Protein AF-A0AAU6AF26-F1 (afdb_monomer_lite)

Foldseek 3Di:
DDWDKDKDWFWWAFLVRDIDIWIKIKTAAPDDDPDPDFAEEEEEQEAAWFFALCSQQSNCVVVVNRPPVVVCVVCVVNVHIYMYTSFPQHPPVGTHLQLLQSRLLRRSLRRLCVCCVDPPRPDHQAHEYEYEYEHSSLSSQLSNVVCCVPNPVSHRHDYYHHYNHPQQVLVLLLVLFQAFFRPLVNLSNLLSLCSRDPPLRPVVQFFDPQLVVVNVVRNNDTSVVRRRPAGRHGPCVGTPRDGSVRSCPDPSNVVSSVSSRNPD

Radius of gyration: 18.34 Å; chains: 1; bounding box: 44×35×49 Å

pLDDT: mean 94.55, std 5.57, range [47.91, 98.81]

Sequence (264 aa):
MTATATTAMYHSRNAQNADIPVTGTVFTPTLPWLGAGSRPWVDLAVGTQGLGQQCAPSKQFVASTEQELEPVVALLAKGWGVVVSDYEGYTTGSTPTYVAGVSEAHTVLDMARAAASIPGTGVSTATPWATMGYSQGGGASGWAASLAPSYAADLKLITDVSGGVPADVRNVAESLDGSVTGESLQLYALIGLQQAYPGQFPLDDSLSAAGKATEASLKTQCVVQTLTGYPLKKFSDYSTGATIQQFDAQPGVASVYAQDNLTG

Structure (mmCIF, N/CA/C/O backbone):
data_AF-A0AAU6AF26-F1
#
_entry.id   AF-A0AAU6AF26-F1
#
loop_
_atom_site.group_PDB
_atom_site.id
_atom_site.type_symbol
_atom_site.label_atom_id
_atom_site.label_alt_id
_atom_site.label_comp_id
_atom_site.label_asym_id
_atom_site.label_entity_id
_atom_site.label_seq_id
_atom_site.pdbx_PDB_ins_code
_atom_site.Cartn_x
_atom_site.Cartn_y
_atom_site.Cartn_z
_atom_site.occupancy
_atom_site.B_iso_or_equiv
_atom_site.auth_seq_id
_atom_site.auth_comp_id
_atom_site.auth_asym_id
_atom_site.auth_atom_id
_atom_site.pdbx_PDB_model_num
ATOM 1 N N . MET A 1 1 ? 25.285 7.590 -11.059 1.00 64.38 1 MET A N 1
ATOM 2 C CA . MET A 1 1 ? 24.289 6.779 -11.781 1.00 64.38 1 MET A CA 1
ATOM 3 C C . MET A 1 1 ? 23.081 7.673 -12.036 1.00 64.38 1 MET A C 1
ATOM 5 O O . MET A 1 1 ? 22.745 8.429 -11.137 1.00 64.38 1 MET A O 1
ATOM 9 N N . THR A 1 2 ? 22.529 7.706 -13.250 1.00 84.94 2 THR A N 1
ATOM 10 C CA . THR A 1 2 ? 21.503 8.691 -13.646 1.00 84.94 2 THR A CA 1
ATOM 11 C C . THR A 1 2 ? 20.229 7.981 -14.103 1.00 84.94 2 THR A C 1
ATOM 13 O O . THR A 1 2 ? 20.277 7.082 -14.948 1.00 84.94 2 THR A O 1
ATOM 16 N N . ALA A 1 3 ? 19.088 8.383 -13.555 1.00 93.06 3 ALA A N 1
ATOM 17 C CA . ALA A 1 3 ? 17.762 7.898 -13.921 1.00 93.06 3 ALA A CA 1
ATOM 18 C C . ALA A 1 3 ? 16.814 9.091 -14.074 1.00 93.06 3 ALA A C 1
ATOM 20 O O . ALA A 1 3 ? 16.984 10.104 -13.396 1.00 93.06 3 ALA A O 1
ATOM 21 N N . THR A 1 4 ? 15.826 8.962 -14.952 1.00 94.88 4 THR A N 1
ATOM 22 C CA . THR A 1 4 ? 14.682 9.875 -15.000 1.00 94.88 4 THR A CA 1
ATOM 23 C C . THR A 1 4 ? 13.619 9.330 -14.056 1.00 94.88 4 THR A C 1
ATOM 25 O O . THR A 1 4 ? 13.241 8.168 -14.186 1.00 94.88 4 THR A O 1
ATOM 28 N N . ALA A 1 5 ? 13.141 10.152 -13.124 1.00 95.81 5 ALA A N 1
ATOM 29 C CA . ALA A 1 5 ? 11.984 9.845 -12.289 1.00 95.81 5 ALA A CA 1
ATOM 30 C C . ALA A 1 5 ? 10.747 10.546 -12.867 1.00 95.81 5 ALA A C 1
ATOM 32 O O . ALA A 1 5 ? 10.771 11.751 -13.120 1.00 95.81 5 ALA A O 1
ATOM 33 N N . THR A 1 6 ? 9.676 9.797 -13.099 1.00 97.19 6 THR A N 1
ATOM 34 C CA . THR A 1 6 ? 8.408 10.313 -13.623 1.00 97.19 6 THR A CA 1
ATOM 35 C C . THR A 1 6 ? 7.286 9.924 -12.680 1.00 97.19 6 THR A C 1
ATOM 37 O O . THR A 1 6 ? 7.002 8.742 -12.520 1.00 97.19 6 THR A O 1
ATOM 40 N N . THR A 1 7 ? 6.637 10.914 -12.073 1.00 97.25 7 THR A N 1
ATOM 41 C CA . THR A 1 7 ? 5.374 10.698 -11.367 1.00 97.25 7 THR A CA 1
ATOM 42 C C . THR A 1 7 ? 4.243 10.625 -12.383 1.00 97.25 7 THR A C 1
ATOM 44 O O . THR A 1 7 ? 4.098 11.522 -13.215 1.00 97.25 7 THR A O 1
ATOM 47 N N . ALA A 1 8 ? 3.448 9.564 -12.319 1.00 96.25 8 ALA A N 1
ATOM 48 C CA . ALA A 1 8 ? 2.306 9.349 -13.193 1.00 96.25 8 ALA A CA 1
ATOM 49 C C . ALA A 1 8 ? 1.060 9.050 -12.362 1.00 96.25 8 ALA A C 1
ATOM 51 O O . ALA A 1 8 ? 1.144 8.415 -11.314 1.00 96.25 8 ALA A O 1
ATOM 52 N N . MET A 1 9 ? -0.090 9.505 -12.853 1.00 97.94 9 MET A N 1
ATOM 53 C CA . MET A 1 9 ? -1.390 9.001 -12.424 1.00 97.94 9 MET A CA 1
ATOM 54 C C . MET A 1 9 ? -1.814 7.905 -13.398 1.00 97.94 9 MET A C 1
ATOM 56 O O . MET A 1 9 ? -1.674 8.073 -14.611 1.00 97.94 9 MET A O 1
ATOM 60 N N . TYR A 1 10 ? -2.322 6.801 -12.873 1.00 98.19 10 TYR A N 1
ATOM 61 C CA . TYR A 1 10 ? -2.762 5.647 -13.636 1.00 98.19 10 TYR A CA 1
ATOM 62 C C . TYR A 1 10 ? -4.092 5.115 -13.091 1.00 98.19 10 TYR A C 1
ATOM 64 O O . TYR A 1 10 ? -4.535 5.470 -11.997 1.00 98.19 10 TYR A O 1
ATOM 72 N N . HIS A 1 11 ? -4.772 4.324 -13.914 1.00 98.25 11 HIS A N 1
ATOM 73 C CA . HIS A 1 11 ? -6.029 3.672 -13.558 1.00 98.25 11 HIS A CA 1
ATOM 74 C C . HIS A 1 11 ? -5.739 2.332 -12.881 1.00 98.25 11 HIS A C 1
ATOM 76 O O . HIS A 1 11 ? -4.884 1.585 -13.351 1.00 98.25 11 HIS A O 1
ATOM 82 N N . SER A 1 12 ? -6.451 2.046 -11.794 1.00 98.62 12 SER A N 1
ATOM 83 C CA . SER A 1 12 ? -6.431 0.754 -11.111 1.00 98.62 12 SER A CA 1
ATOM 84 C C . SER A 1 12 ? -7.820 0.420 -10.563 1.00 98.62 12 SER A C 1
ATOM 86 O O . SER A 1 12 ? -8.808 1.085 -10.895 1.00 98.62 12 SER A O 1
ATOM 88 N N . ARG A 1 13 ? -7.917 -0.616 -9.728 1.00 98.56 13 ARG A N 1
ATOM 89 C CA . ARG A 1 13 ? -9.154 -1.048 -9.080 1.00 98.56 13 ARG A CA 1
ATOM 90 C C . ARG A 1 13 ? -8.963 -1.243 -7.586 1.00 98.56 13 ARG A C 1
ATOM 92 O O . ARG A 1 13 ? -7.989 -1.853 -7.165 1.00 98.56 13 ARG A O 1
ATOM 99 N N . ASN A 1 14 ? -9.933 -0.795 -6.798 1.00 97.81 14 ASN A N 1
ATOM 100 C CA . ASN A 1 14 ? -9.926 -1.014 -5.354 1.00 97.81 14 ASN A CA 1
ATOM 101 C C . ASN A 1 14 ? -10.238 -2.479 -4.987 1.00 97.81 14 ASN A C 1
ATOM 103 O O . ASN A 1 14 ? -10.486 -3.327 -5.853 1.00 97.81 14 ASN A O 1
ATOM 107 N N . ALA A 1 15 ? -10.287 -2.768 -3.686 1.00 96.94 15 ALA A N 1
ATOM 108 C CA . ALA A 1 15 ? -10.580 -4.102 -3.159 1.00 96.94 15 ALA A CA 1
ATOM 109 C C . ALA A 1 15 ? -11.975 -4.655 -3.548 1.00 96.94 15 ALA A C 1
ATOM 111 O O . ALA A 1 15 ? -12.194 -5.863 -3.507 1.00 96.94 15 ALA A O 1
ATOM 112 N N . GLN A 1 16 ? -12.916 -3.808 -3.988 1.00 95.88 16 GLN A N 1
ATOM 113 C CA . GLN A 1 16 ? -14.245 -4.208 -4.483 1.00 95.88 16 GLN A CA 1
ATOM 114 C C . GLN A 1 16 ? -14.351 -4.158 -6.013 1.00 95.88 16 GLN A C 1
ATOM 116 O O . GLN A 1 16 ? -15.458 -4.190 -6.553 1.00 95.88 16 GLN A O 1
ATOM 121 N N . ASN A 1 17 ? -13.220 -4.100 -6.722 1.00 96.69 17 ASN A N 1
ATOM 122 C CA . ASN A 1 17 ? -13.141 -3.995 -8.181 1.00 96.69 17 ASN A CA 1
ATOM 123 C C . ASN A 1 17 ? -13.746 -2.711 -8.784 1.00 96.69 17 ASN A C 1
ATOM 125 O O . ASN A 1 17 ? -14.018 -2.676 -9.986 1.00 96.69 17 ASN A O 1
ATOM 129 N N . ALA A 1 18 ? -13.944 -1.655 -7.993 1.00 98.00 18 ALA A N 1
ATOM 130 C CA . ALA A 1 18 ? -14.331 -0.351 -8.519 1.00 98.00 18 ALA A CA 1
ATOM 131 C C . ALA A 1 18 ? -13.106 0.390 -9.073 1.00 98.00 18 ALA A C 1
ATOM 133 O O . ALA A 1 18 ? -12.028 0.340 -8.483 1.00 98.00 18 ALA A O 1
ATOM 134 N N . ASP A 1 19 ? -13.278 1.085 -10.198 1.00 98.50 19 ASP A N 1
ATOM 135 C CA . ASP A 1 19 ? -12.207 1.846 -10.844 1.00 98.50 19 ASP A CA 1
ATOM 136 C C . ASP A 1 19 ? -11.758 3.034 -9.976 1.00 98.50 19 ASP A C 1
ATOM 138 O O . ASP A 1 19 ? -12.584 3.830 -9.522 1.00 98.50 19 ASP A O 1
ATOM 142 N N . ILE A 1 20 ? -10.443 3.181 -9.791 1.00 98.44 20 ILE A N 1
ATOM 143 C CA . ILE A 1 20 ? -9.826 4.243 -8.985 1.00 98.44 20 ILE A CA 1
ATOM 144 C C . ILE A 1 20 ? -8.623 4.878 -9.705 1.00 98.44 20 ILE A C 1
ATOM 146 O O . ILE A 1 20 ? -7.890 4.187 -10.419 1.00 98.44 20 ILE A O 1
ATOM 150 N N . PRO A 1 21 ? -8.384 6.192 -9.534 1.00 98.38 21 PRO A N 1
ATOM 151 C CA . PRO A 1 21 ? -7.120 6.811 -9.906 1.00 98.38 21 PRO A CA 1
ATOM 152 C C . PRO A 1 21 ? -6.077 6.594 -8.805 1.00 98.38 21 PRO A C 1
ATOM 154 O O . PRO A 1 21 ? -6.351 6.819 -7.626 1.00 98.38 21 PRO A O 1
ATOM 157 N N . VAL A 1 22 ? -4.864 6.218 -9.196 1.00 98.69 22 VAL A N 1
ATOM 158 C CA . VAL A 1 22 ? -3.721 6.038 -8.291 1.00 98.69 22 VAL A CA 1
ATOM 159 C C . VAL A 1 22 ? -2.507 6.741 -8.881 1.00 98.69 22 VAL A C 1
ATOM 161 O O . VAL A 1 22 ? -2.411 6.920 -10.094 1.00 98.69 22 VAL A O 1
ATOM 164 N N . THR A 1 23 ? -1.587 7.196 -8.040 1.00 98.56 23 THR A N 1
ATOM 165 C CA . THR A 1 23 ? -0.314 7.772 -8.482 1.00 98.56 23 THR A CA 1
ATOM 166 C C . THR A 1 23 ? 0.850 6.847 -8.173 1.00 98.56 23 THR A C 1
ATOM 168 O O . THR A 1 23 ? 0.760 5.947 -7.343 1.00 98.56 23 THR A O 1
ATOM 171 N N . GLY A 1 24 ? 1.960 7.043 -8.867 1.00 98.38 24 GLY A N 1
ATOM 172 C CA . GLY A 1 24 ? 3.188 6.308 -8.608 1.00 98.38 24 GLY A CA 1
ATOM 173 C C . GLY A 1 24 ? 4.377 6.941 -9.308 1.00 98.38 24 GLY A C 1
ATOM 174 O O . GLY A 1 24 ? 4.238 7.917 -10.051 1.00 98.38 24 GLY A O 1
ATOM 175 N N . THR A 1 25 ? 5.558 6.386 -9.064 1.00 98.56 25 THR A N 1
ATOM 176 C CA . THR A 1 25 ? 6.827 6.879 -9.603 1.00 98.56 25 THR A CA 1
ATOM 177 C C . THR A 1 25 ? 7.492 5.818 -10.467 1.00 98.56 25 THR A C 1
ATOM 179 O O . THR A 1 25 ? 7.651 4.674 -10.054 1.00 98.56 25 THR A O 1
ATOM 182 N N . VAL A 1 26 ? 7.921 6.211 -11.665 1.00 98.12 26 VAL A N 1
ATOM 183 C CA . VAL A 1 26 ? 8.697 5.380 -12.591 1.00 98.12 26 VAL A CA 1
ATOM 184 C C . VAL A 1 26 ? 10.117 5.909 -12.679 1.00 98.12 26 VAL A C 1
ATOM 186 O O . VAL A 1 26 ? 10.349 7.018 -13.159 1.00 98.12 26 VAL A O 1
ATOM 189 N N . PHE A 1 27 ? 11.075 5.096 -12.250 1.00 97.31 27 PHE A N 1
ATOM 190 C CA . PHE A 1 27 ? 12.501 5.363 -12.344 1.00 97.31 27 PHE A CA 1
ATOM 191 C C . PHE A 1 27 ? 13.090 4.630 -13.550 1.00 97.31 27 PHE A C 1
ATOM 193 O O . PHE A 1 27 ? 13.335 3.422 -13.529 1.00 97.31 27 PHE A O 1
ATOM 200 N N . THR A 1 28 ? 13.345 5.387 -14.614 1.00 96.00 28 THR A N 1
ATOM 201 C CA . THR A 1 28 ? 13.907 4.881 -15.869 1.00 96.00 28 THR A CA 1
ATOM 202 C C . THR A 1 28 ? 15.415 5.124 -15.913 1.00 96.00 28 THR A C 1
ATOM 204 O O . THR A 1 28 ? 15.841 6.284 -15.940 1.00 96.00 28 THR A O 1
ATOM 207 N N . PRO A 1 29 ? 16.263 4.081 -15.965 1.00 94.50 29 PRO A N 1
ATOM 208 C CA . PRO A 1 29 ? 17.703 4.263 -16.098 1.00 94.50 29 PRO A CA 1
ATOM 209 C C . PRO A 1 29 ? 18.053 4.955 -17.418 1.00 94.50 29 PRO A C 1
ATOM 211 O O . PRO A 1 29 ? 17.630 4.520 -18.487 1.00 94.50 29 PRO A O 1
ATOM 214 N N . THR A 1 30 ? 18.883 5.996 -17.358 1.00 90.88 30 THR A N 1
ATOM 215 C CA . THR A 1 30 ? 19.315 6.735 -18.565 1.00 90.88 30 THR A CA 1
ATOM 216 C C . THR A 1 30 ? 20.440 6.036 -19.329 1.00 90.88 30 THR A C 1
ATOM 218 O O . THR A 1 30 ? 20.660 6.313 -20.505 1.00 90.88 30 THR A O 1
ATOM 221 N N . LEU A 1 31 ? 21.161 5.117 -18.677 1.00 87.62 31 LEU A N 1
ATOM 222 C CA . LEU A 1 31 ? 22.227 4.347 -19.313 1.00 87.62 31 LEU A CA 1
ATOM 223 C C . LEU A 1 31 ? 21.650 3.158 -20.096 1.00 87.62 31 LEU A C 1
ATOM 225 O O . LEU A 1 31 ? 20.745 2.492 -19.579 1.00 87.62 31 LEU A O 1
ATOM 229 N N . PRO A 1 32 ? 22.183 2.832 -21.291 1.00 87.50 32 PRO A N 1
ATOM 230 C CA . PRO A 1 32 ? 21.781 1.649 -22.050 1.00 87.50 32 PRO A CA 1
ATOM 231 C C . PRO A 1 32 ? 21.887 0.356 -21.234 1.00 87.50 32 PRO A C 1
ATOM 233 O O . PRO A 1 32 ? 22.776 0.201 -20.397 1.00 87.50 32 PRO A O 1
ATOM 236 N N . TRP A 1 33 ? 20.983 -0.589 -21.491 1.00 91.81 33 TRP A N 1
ATOM 237 C CA . TRP A 1 33 ? 21.080 -1.935 -20.933 1.00 91.81 33 TRP A CA 1
ATOM 238 C C . TRP A 1 33 ? 22.113 -2.742 -21.725 1.00 91.81 33 TRP A C 1
ATOM 240 O O . TRP A 1 33 ? 21.964 -2.908 -22.933 1.00 91.81 33 TRP A O 1
ATOM 250 N N . LEU A 1 34 ? 23.162 -3.215 -21.047 1.00 90.44 34 LEU A N 1
ATOM 251 C CA . LEU A 1 34 ? 24.250 -4.000 -21.651 1.00 90.44 34 LEU A CA 1
ATOM 252 C C . LEU A 1 34 ? 24.168 -5.500 -21.326 1.00 90.44 34 LEU A C 1
ATOM 254 O O . LEU A 1 34 ? 25.016 -6.270 -21.770 1.00 90.44 34 LEU A O 1
ATOM 258 N N . GLY A 1 35 ? 23.191 -5.916 -20.516 1.00 87.88 35 GLY A N 1
ATOM 259 C CA . GLY A 1 35 ? 22.978 -7.323 -20.195 1.00 87.88 35 GLY A CA 1
ATOM 260 C C . GLY A 1 35 ? 22.245 -8.076 -21.306 1.00 87.88 35 GLY A C 1
ATOM 261 O O . GLY A 1 35 ? 21.797 -7.499 -22.296 1.00 87.88 35 GLY A O 1
ATOM 262 N N . ALA A 1 36 ? 22.111 -9.390 -21.137 1.00 87.81 36 ALA A N 1
ATOM 263 C CA . ALA A 1 36 ? 21.367 -10.221 -22.077 1.00 87.81 36 ALA A CA 1
ATOM 264 C C . ALA A 1 36 ? 19.852 -9.952 -21.991 1.00 87.81 36 ALA A C 1
ATOM 266 O O . ALA A 1 36 ? 19.313 -9.736 -20.906 1.00 87.81 36 ALA A O 1
ATOM 267 N N . GLY A 1 37 ? 19.165 -10.023 -23.134 1.00 88.69 37 GLY A N 1
ATOM 268 C CA . GLY A 1 37 ? 17.709 -9.887 -23.217 1.00 88.69 37 GLY A CA 1
ATOM 269 C C . GLY A 1 37 ? 17.187 -8.489 -22.869 1.00 88.69 37 GLY A C 1
ATOM 270 O O . GLY A 1 37 ? 17.903 -7.493 -22.963 1.00 88.69 37 GLY A O 1
ATOM 271 N N . SER A 1 38 ? 15.911 -8.418 -22.488 1.00 90.75 38 SER A N 1
ATOM 272 C CA . SER A 1 38 ? 15.269 -7.173 -22.055 1.00 90.75 38 SER A CA 1
ATOM 273 C C . SER A 1 38 ? 15.836 -6.688 -20.721 1.00 90.75 38 SER A C 1
ATOM 275 O O . SER A 1 38 ? 16.160 -7.497 -19.850 1.00 90.75 38 SER A O 1
ATOM 277 N N . ARG A 1 39 ? 15.906 -5.363 -20.536 1.00 92.81 39 ARG A N 1
ATOM 278 C CA . ARG A 1 39 ? 16.254 -4.759 -19.243 1.00 92.81 39 ARG A CA 1
ATOM 279 C C . ARG A 1 39 ? 15.287 -5.275 -18.163 1.00 92.81 39 ARG A C 1
ATOM 281 O O . ARG A 1 39 ? 14.083 -5.198 -18.403 1.00 92.81 39 ARG A O 1
ATOM 288 N N . PRO A 1 40 ? 15.769 -5.745 -17.000 1.00 93.38 40 PRO A N 1
ATOM 289 C CA . PRO A 1 40 ? 14.903 -6.096 -15.880 1.00 93.38 40 PRO A CA 1
ATOM 290 C C . PRO A 1 40 ? 14.194 -4.873 -15.297 1.00 93.38 40 PRO A C 1
ATOM 292 O O . PRO A 1 40 ? 14.774 -3.782 -15.237 1.00 93.38 40 PRO A O 1
ATOM 295 N N . TRP A 1 41 ? 12.963 -5.083 -14.843 1.00 96.62 41 TRP A N 1
ATOM 296 C CA . TRP A 1 41 ? 12.164 -4.098 -14.121 1.00 96.62 41 TRP A CA 1
ATOM 297 C C . TRP A 1 41 ? 11.687 -4.674 -12.795 1.00 96.62 41 TRP A C 1
ATOM 299 O O . TRP A 1 41 ? 11.374 -5.861 -12.713 1.00 96.62 41 TRP A O 1
ATOM 309 N N . VAL A 1 42 ? 11.666 -3.840 -11.762 1.00 97.75 42 VAL A N 1
ATOM 310 C CA . VAL A 1 42 ? 11.186 -4.214 -10.433 1.00 97.75 42 VAL A CA 1
ATOM 311 C C . VAL A 1 42 ? 10.060 -3.282 -10.034 1.00 97.75 42 VAL A C 1
ATOM 313 O O . VAL A 1 42 ? 10.218 -2.065 -10.093 1.00 97.75 42 VAL A O 1
ATOM 316 N N . ASP A 1 43 ? 8.942 -3.865 -9.635 1.00 98.00 43 ASP A N 1
ATOM 317 C CA . ASP A 1 43 ? 7.914 -3.168 -8.884 1.00 98.00 43 ASP A CA 1
ATOM 318 C C . ASP A 1 43 ? 8.266 -3.255 -7.405 1.00 98.00 43 ASP A C 1
ATOM 320 O O . ASP A 1 43 ? 8.238 -4.334 -6.805 1.00 98.00 43 ASP A O 1
ATOM 324 N N . LEU A 1 44 ? 8.723 -2.133 -6.859 1.00 98.69 44 LEU A N 1
ATOM 325 C CA . LEU A 1 44 ? 9.055 -2.024 -5.451 1.00 98.69 44 LEU A CA 1
ATOM 326 C C . LEU A 1 44 ? 7.789 -1.594 -4.708 1.00 98.69 44 LEU A C 1
ATOM 328 O O . LEU A 1 44 ? 7.437 -0.414 -4.675 1.00 98.69 44 LEU A O 1
ATOM 332 N N . ALA A 1 45 ? 7.134 -2.577 -4.102 1.00 98.62 45 ALA A N 1
ATOM 333 C CA . ALA A 1 45 ? 6.025 -2.383 -3.192 1.00 98.62 45 ALA A CA 1
ATOM 334 C C . ALA A 1 45 ? 6.572 -1.857 -1.859 1.00 98.62 45 ALA A C 1
ATOM 336 O O . ALA A 1 45 ? 7.292 -2.556 -1.140 1.00 98.62 45 ALA A O 1
ATOM 337 N N . VAL A 1 46 ? 6.255 -0.602 -1.550 1.00 98.44 46 VAL A N 1
ATOM 338 C CA . VAL A 1 46 ? 6.772 0.082 -0.364 1.00 98.44 46 VAL A CA 1
ATOM 339 C C . VAL A 1 46 ? 6.123 -0.405 0.930 1.00 98.44 46 VAL A C 1
ATOM 341 O O . VAL A 1 46 ? 4.956 -0.807 0.956 1.00 98.44 46 VAL A O 1
ATOM 344 N N . GLY A 1 47 ? 6.891 -0.340 2.014 1.00 97.88 47 GLY A N 1
ATOM 345 C CA . GLY A 1 47 ? 6.448 -0.519 3.389 1.00 97.88 47 GLY A CA 1
ATOM 346 C C . GLY A 1 47 ? 5.552 0.616 3.889 1.00 97.88 47 GLY A C 1
ATOM 347 O O . GLY A 1 47 ? 5.178 1.526 3.152 1.00 97.88 47 GLY A O 1
ATOM 348 N N . THR A 1 48 ? 5.226 0.566 5.183 1.00 97.38 48 THR A N 1
ATOM 349 C CA . THR A 1 48 ? 4.298 1.496 5.833 1.00 97.38 48 THR A CA 1
ATOM 350 C C . THR A 1 48 ? 4.706 2.949 5.665 1.00 97.38 48 THR A C 1
ATOM 352 O O . THR A 1 48 ? 5.746 3.360 6.163 1.00 97.38 48 THR A O 1
ATOM 355 N N . GLN A 1 49 ? 3.826 3.750 5.066 1.00 97.12 49 GLN A N 1
ATOM 356 C CA . GLN A 1 49 ? 4.050 5.187 4.884 1.00 97.12 49 GLN A CA 1
ATOM 357 C C . GLN A 1 49 ? 3.279 6.057 5.890 1.00 97.12 49 GLN A C 1
ATOM 359 O O . GLN A 1 49 ? 3.716 7.152 6.246 1.00 97.12 49 GLN A O 1
ATOM 364 N N . GLY A 1 50 ? 2.167 5.548 6.428 1.00 96.88 50 GLY A N 1
ATOM 365 C CA . GLY A 1 50 ? 1.201 6.287 7.253 1.00 96.88 50 GLY A CA 1
ATOM 366 C C . GLY A 1 50 ? 0.045 6.849 6.426 1.00 96.88 50 GLY A C 1
ATOM 367 O O . GLY A 1 50 ? 0.071 6.784 5.204 1.00 96.88 50 GLY A O 1
ATOM 368 N N . LEU A 1 51 ? -1.000 7.368 7.065 1.00 97.81 51 LEU A N 1
ATOM 369 C CA . LEU A 1 51 ? -2.279 7.639 6.389 1.00 97.81 51 LEU A CA 1
ATOM 370 C C . LEU A 1 51 ? -2.422 9.070 5.845 1.00 97.81 51 LEU A C 1
ATOM 372 O O . LEU A 1 51 ? -3.393 9.379 5.156 1.00 97.81 51 LEU A O 1
ATOM 376 N N . GLY A 1 52 ? -1.462 9.949 6.140 1.00 97.50 52 GLY A N 1
ATOM 377 C CA . GLY A 1 52 ? -1.456 11.315 5.626 1.00 97.50 52 GLY A CA 1
ATOM 378 C C . GLY A 1 52 ? -1.236 11.391 4.111 1.00 97.50 52 GLY A C 1
ATOM 379 O O . GLY A 1 52 ? -0.416 10.684 3.530 1.00 97.50 52 GLY A O 1
ATOM 380 N N . GLN A 1 53 ? -1.899 12.344 3.455 1.00 97.56 53 GLN A N 1
ATOM 381 C CA . GLN A 1 53 ? -1.753 12.581 2.011 1.00 97.56 53 GLN A CA 1
ATOM 382 C C . GLN A 1 53 ? -0.347 13.034 1.590 1.00 97.56 53 GLN A C 1
ATOM 384 O O . GLN A 1 53 ? 0.015 12.949 0.413 1.00 97.56 53 GLN A O 1
ATOM 389 N N . GLN A 1 54 ? 0.430 13.586 2.519 1.00 96.69 54 GLN A N 1
ATOM 390 C CA . GLN A 1 54 ? 1.834 13.947 2.331 1.00 96.69 54 GLN A CA 1
ATOM 391 C C . GLN A 1 54 ? 2.779 12.743 2.426 1.00 96.69 54 GLN A C 1
ATOM 393 O O . GLN A 1 54 ? 3.927 12.859 2.016 1.00 96.69 54 GLN A O 1
ATOM 398 N N . CYS A 1 55 ? 2.291 11.608 2.928 1.00 97.69 55 CYS A N 1
ATOM 399 C CA . CYS A 1 55 ? 3.052 10.372 3.076 1.00 97.69 55 CYS A CA 1
ATOM 400 C C . CYS A 1 55 ? 3.048 9.531 1.791 1.00 97.69 55 CYS A C 1
ATOM 402 O O . CYS A 1 55 ? 3.639 8.464 1.753 1.00 97.69 55 CYS A O 1
ATOM 404 N N . ALA A 1 56 ? 2.403 10.000 0.719 1.00 98.25 56 ALA A N 1
ATOM 405 C CA . ALA A 1 56 ? 2.452 9.327 -0.574 1.00 98.25 56 ALA A CA 1
ATOM 406 C C . ALA A 1 56 ? 3.920 9.125 -1.020 1.00 98.25 56 ALA A C 1
ATOM 408 O O . ALA A 1 56 ? 4.649 10.125 -1.080 1.00 98.25 56 ALA A O 1
ATOM 409 N N . PRO A 1 57 ? 4.353 7.897 -1.366 1.00 98.19 57 PRO A N 1
ATOM 410 C CA . PRO A 1 57 ? 5.720 7.611 -1.812 1.00 98.19 57 PRO A CA 1
ATOM 411 C C . PRO A 1 57 ? 6.222 8.572 -2.890 1.00 98.19 57 PRO A C 1
ATOM 413 O O . PRO A 1 57 ? 7.306 9.136 -2.770 1.00 98.19 57 PRO A O 1
ATOM 416 N N . SER A 1 58 ? 5.413 8.860 -3.912 1.00 98.12 58 SER A N 1
ATOM 417 C CA . SER A 1 58 ? 5.758 9.788 -4.994 1.00 98.12 58 SER A CA 1
ATOM 418 C C . SER A 1 58 ? 6.089 11.196 -4.500 1.00 98.12 58 SER A C 1
ATOM 420 O O . SER A 1 58 ? 7.052 11.808 -4.971 1.00 98.12 58 SER A O 1
ATOM 422 N N . LYS A 1 59 ? 5.353 11.709 -3.508 1.00 97.94 59 LYS A N 1
ATOM 423 C CA . LYS A 1 59 ? 5.648 13.007 -2.884 1.00 97.94 59 LYS A CA 1
ATOM 424 C C . LYS A 1 59 ? 6.933 12.949 -2.070 1.00 97.94 59 LYS A C 1
ATOM 426 O O . LYS A 1 59 ? 7.731 13.884 -2.137 1.00 97.94 59 LYS A O 1
ATOM 431 N N . GLN A 1 60 ? 7.143 11.862 -1.333 1.00 97.69 60 GLN A N 1
ATOM 432 C CA . GLN A 1 60 ? 8.344 11.670 -0.528 1.00 97.69 60 GLN A CA 1
ATOM 433 C C . GLN A 1 60 ? 9.599 11.507 -1.397 1.00 97.69 60 GLN A C 1
ATOM 435 O O . GLN A 1 60 ? 10.643 12.067 -1.064 1.00 97.69 60 GLN A O 1
ATOM 440 N N . PHE A 1 61 ? 9.509 10.847 -2.557 1.00 97.31 61 PHE A N 1
ATOM 441 C CA . PHE A 1 61 ? 10.606 10.777 -3.525 1.00 97.31 61 PHE A CA 1
ATOM 442 C C . PHE A 1 61 ? 10.968 12.157 -4.078 1.00 97.31 61 PHE A C 1
ATOM 444 O O . PHE A 1 61 ? 12.148 12.505 -4.112 1.00 97.31 61 PHE A O 1
ATOM 451 N N . VAL A 1 62 ? 9.976 12.975 -4.452 1.00 95.56 62 VAL A N 1
ATOM 452 C CA . VAL A 1 62 ? 10.214 14.362 -4.896 1.00 95.56 62 VAL A CA 1
ATOM 453 C C . VAL A 1 62 ? 10.871 15.191 -3.790 1.00 95.56 62 VAL A C 1
ATOM 455 O O . VAL A 1 62 ? 11.789 15.964 -4.061 1.00 95.56 62 VAL A O 1
ATOM 458 N N . ALA A 1 63 ? 10.444 15.007 -2.540 1.00 95.19 63 ALA A N 1
ATOM 459 C CA . ALA A 1 63 ? 11.021 15.676 -1.378 1.00 95.19 63 ALA A CA 1
ATOM 460 C C . ALA A 1 63 ? 12.364 15.078 -0.915 1.00 95.19 63 ALA A C 1
ATOM 462 O O . ALA A 1 63 ? 13.004 15.646 -0.032 1.00 95.19 63 ALA A O 1
ATOM 463 N N . SER A 1 64 ? 12.808 13.958 -1.502 1.00 93.38 64 SER A N 1
ATOM 464 C CA . SER A 1 64 ? 13.973 13.178 -1.053 1.00 93.38 64 SER A CA 1
ATOM 465 C C . SER A 1 64 ? 13.893 12.734 0.416 1.00 93.38 64 SER A C 1
ATOM 467 O O . SER A 1 64 ? 14.914 12.619 1.092 1.00 93.38 64 SER A O 1
ATOM 469 N N . THR A 1 65 ? 12.680 12.495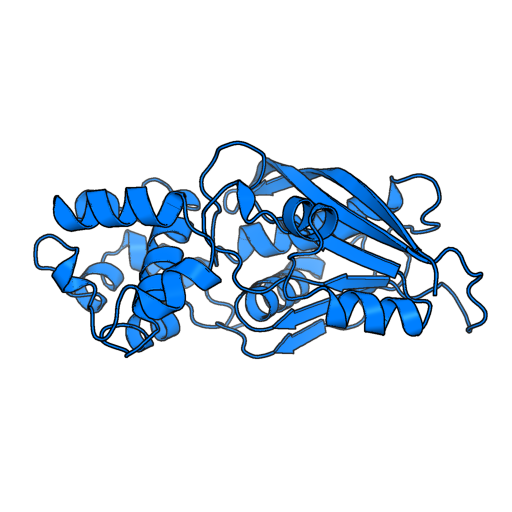 0.916 1.00 94.31 65 THR A N 1
ATOM 470 C CA . THR A 1 65 ? 12.414 12.021 2.283 1.00 94.31 65 THR A CA 1
ATOM 471 C C . THR A 1 65 ? 11.973 10.563 2.333 1.00 94.31 65 THR A C 1
ATOM 473 O O . THR A 1 65 ? 11.747 10.052 3.426 1.00 94.31 65 THR A O 1
ATOM 476 N N . GLU A 1 66 ? 11.831 9.904 1.180 1.00 95.69 66 GLU A N 1
ATOM 477 C CA . GLU A 1 66 ? 11.345 8.528 1.135 1.00 95.69 66 GLU A CA 1
ATOM 478 C C . GLU A 1 66 ? 12.349 7.550 1.752 1.00 95.69 66 GLU A C 1
ATOM 480 O O . GLU A 1 66 ? 13.525 7.525 1.375 1.00 95.69 66 GLU A O 1
ATOM 485 N N . GLN A 1 67 ? 11.872 6.739 2.698 1.00 90.81 67 GLN A N 1
ATOM 486 C CA . GLN A 1 67 ? 12.706 5.820 3.477 1.00 90.81 67 GLN A CA 1
ATOM 487 C C . GLN A 1 67 ? 13.267 4.692 2.614 1.00 90.81 67 GLN A C 1
ATOM 489 O O . GLN A 1 67 ? 14.385 4.234 2.843 1.00 90.81 67 GLN A O 1
ATOM 494 N N . GLU A 1 68 ? 12.531 4.290 1.579 1.00 92.50 68 GLU A N 1
ATOM 495 C CA . GLU A 1 68 ? 12.946 3.236 0.656 1.00 92.50 68 GLU A CA 1
ATOM 496 C C . GLU A 1 68 ? 13.631 3.777 -0.609 1.00 92.50 68 GLU A C 1
ATOM 498 O O . GLU A 1 68 ? 13.673 3.126 -1.653 1.00 92.50 68 GLU A O 1
ATOM 503 N N . LEU A 1 69 ? 14.267 4.951 -0.528 1.00 93.44 69 LEU A N 1
ATOM 504 C CA . LEU A 1 69 ? 15.120 5.441 -1.614 1.00 93.44 69 LEU A CA 1
ATOM 505 C C . LEU A 1 69 ? 16.366 4.559 -1.829 1.00 93.44 69 LEU A C 1
ATOM 507 O O . LEU A 1 69 ? 16.814 4.397 -2.964 1.00 93.44 69 LEU A O 1
ATOM 511 N N . GLU A 1 70 ? 16.925 3.965 -0.770 1.00 93.50 70 GLU A N 1
ATOM 512 C CA . GLU A 1 70 ? 18.100 3.086 -0.872 1.00 93.50 70 GLU A CA 1
ATOM 513 C C . GLU A 1 70 ? 17.873 1.865 -1.789 1.00 93.50 70 GLU A C 1
ATOM 515 O O . GLU A 1 70 ? 18.665 1.693 -2.725 1.00 93.50 70 GLU A O 1
ATOM 520 N N . PRO A 1 71 ? 16.820 1.035 -1.615 1.00 95.12 71 PRO A N 1
ATOM 521 C CA . PRO A 1 71 ? 16.568 -0.084 -2.520 1.00 95.12 71 PRO A CA 1
ATOM 522 C C . PRO A 1 71 ? 16.325 0.373 -3.965 1.00 95.12 71 PRO A C 1
ATOM 524 O O . PRO A 1 71 ? 16.857 -0.255 -4.884 1.00 95.12 71 PRO A O 1
ATOM 527 N N . VAL A 1 72 ? 15.637 1.502 -4.192 1.00 96.75 72 VAL A N 1
ATOM 528 C CA . VAL A 1 72 ? 15.499 2.092 -5.539 1.00 96.75 72 VAL A CA 1
ATOM 529 C C . VAL A 1 72 ? 16.876 2.377 -6.144 1.00 96.75 72 VAL A C 1
ATOM 531 O O . VAL A 1 72 ? 17.173 1.936 -7.256 1.00 96.75 72 VAL A O 1
ATOM 534 N N . VAL A 1 73 ? 17.756 3.062 -5.409 1.00 95.00 73 VAL A N 1
ATOM 535 C CA . VAL A 1 73 ? 19.119 3.382 -5.865 1.00 95.00 73 VAL A CA 1
ATOM 536 C C . VAL A 1 73 ? 19.935 2.114 -6.129 1.00 95.00 73 VAL A C 1
ATOM 538 O O . VAL A 1 73 ? 20.664 2.061 -7.122 1.00 95.00 73 VAL A O 1
ATOM 541 N N . ALA A 1 74 ? 19.805 1.079 -5.299 1.00 95.19 74 ALA A N 1
ATOM 542 C CA . ALA A 1 74 ? 20.519 -0.184 -5.471 1.00 95.19 74 ALA A CA 1
ATOM 543 C C . ALA A 1 74 ? 20.086 -0.942 -6.741 1.00 95.19 74 ALA A C 1
ATOM 545 O O . ALA A 1 74 ? 20.931 -1.463 -7.475 1.00 95.19 74 ALA A O 1
ATOM 546 N N . LEU A 1 75 ? 18.783 -0.981 -7.034 1.00 95.38 75 LEU A N 1
ATOM 547 C CA . LEU A 1 75 ? 18.229 -1.588 -8.250 1.00 95.38 75 LEU A CA 1
ATOM 548 C C . LEU A 1 75 ? 18.648 -0.804 -9.498 1.00 95.38 75 LEU A C 1
ATOM 550 O O . LEU A 1 75 ? 19.146 -1.374 -10.474 1.00 95.38 75 LEU A O 1
ATOM 554 N N . LEU A 1 76 ? 18.542 0.522 -9.425 1.00 95.56 76 LEU A N 1
ATOM 555 C CA . LEU A 1 76 ? 19.007 1.425 -10.464 1.00 95.56 76 LEU A CA 1
ATOM 556 C C . LEU A 1 76 ? 20.513 1.228 -10.718 1.00 95.56 76 LEU A C 1
ATOM 558 O O . LEU A 1 76 ? 20.922 1.121 -11.872 1.00 95.56 76 LEU A O 1
ATOM 562 N N . ALA A 1 77 ? 21.348 1.076 -9.686 1.00 93.69 77 ALA A N 1
ATOM 563 C CA . ALA A 1 77 ? 22.789 0.846 -9.835 1.00 93.69 77 ALA A CA 1
ATOM 564 C C . ALA A 1 77 ? 23.130 -0.437 -10.620 1.00 93.69 77 ALA A C 1
ATOM 566 O O . ALA A 1 77 ? 24.183 -0.500 -11.256 1.00 93.69 77 ALA A O 1
ATOM 567 N N . LYS A 1 78 ? 22.225 -1.427 -10.643 1.00 92.44 78 LYS A N 1
ATOM 568 C CA . LYS A 1 78 ? 22.321 -2.629 -11.494 1.00 92.44 78 LYS A CA 1
ATOM 569 C C . LYS A 1 78 ? 21.851 -2.402 -12.936 1.00 92.44 78 LYS A C 1
ATOM 571 O O . LYS A 1 78 ? 21.904 -3.316 -13.755 1.00 92.44 78 LYS A O 1
ATOM 576 N N . GLY A 1 79 ? 21.388 -1.198 -13.259 1.00 93.19 79 GLY A N 1
ATOM 577 C CA . GLY A 1 79 ? 20.810 -0.832 -14.547 1.00 93.19 79 GLY A CA 1
ATOM 578 C C . GLY A 1 79 ? 19.360 -1.283 -14.723 1.00 93.19 79 GLY A C 1
ATOM 579 O O . GLY A 1 79 ? 18.890 -1.301 -15.861 1.00 93.19 79 GLY A O 1
ATOM 580 N N . TRP A 1 80 ? 18.661 -1.669 -13.653 1.00 94.44 80 TRP A N 1
ATOM 581 C CA . TRP A 1 80 ? 17.269 -2.129 -13.710 1.00 94.44 80 TRP A CA 1
ATOM 582 C C . TRP A 1 80 ? 16.311 -0.945 -13.615 1.00 94.44 80 TRP A C 1
ATOM 584 O O . TRP A 1 80 ? 16.643 0.051 -12.980 1.00 94.44 80 TRP A O 1
ATOM 594 N N . GLY A 1 81 ? 15.154 -1.029 -14.270 1.00 96.50 81 GLY A N 1
ATOM 595 C CA . GLY A 1 81 ? 14.085 -0.052 -14.056 1.00 96.50 81 GLY A CA 1
ATOM 596 C C . GLY A 1 81 ? 13.331 -0.337 -12.765 1.00 96.50 81 GLY A C 1
ATOM 597 O O . GLY A 1 81 ? 13.274 -1.487 -12.328 1.00 96.50 81 GLY A O 1
ATOM 598 N N . VAL A 1 82 ? 12.772 0.706 -12.156 1.00 97.69 82 VAL A N 1
ATOM 599 C CA . VAL A 1 82 ? 11.988 0.576 -10.923 1.00 97.69 82 VAL A CA 1
ATOM 600 C C . VAL A 1 82 ? 10.672 1.317 -11.086 1.00 97.69 82 VAL A C 1
ATOM 602 O O . VAL A 1 82 ? 10.656 2.447 -11.575 1.00 97.69 82 VAL A O 1
ATOM 605 N N . VAL A 1 83 ? 9.578 0.693 -10.678 1.00 98.31 83 VAL A N 1
ATOM 606 C CA . VAL A 1 83 ? 8.278 1.345 -10.523 1.00 98.31 83 VAL A CA 1
ATOM 607 C C . VAL A 1 83 ? 7.859 1.234 -9.065 1.00 98.31 83 VAL A C 1
ATOM 609 O O . VAL A 1 83 ? 8.239 0.284 -8.386 1.00 98.31 83 VAL A O 1
ATOM 612 N N . VAL A 1 84 ? 7.151 2.244 -8.576 1.00 98.69 84 VAL A N 1
ATOM 613 C CA . VAL A 1 84 ? 6.634 2.291 -7.208 1.00 98.69 84 VAL A CA 1
ATOM 614 C C . VAL A 1 84 ? 5.230 2.857 -7.264 1.00 98.69 84 VAL A C 1
ATOM 616 O O . VAL A 1 84 ? 5.048 3.987 -7.727 1.00 98.69 84 VAL A O 1
ATOM 619 N N . SER A 1 85 ? 4.243 2.099 -6.801 1.00 98.75 85 SER A N 1
ATOM 620 C CA . SER A 1 85 ? 2.902 2.637 -6.606 1.00 98.75 85 SER A CA 1
ATOM 621 C C . SER A 1 85 ? 2.817 3.424 -5.300 1.00 98.75 85 SER A C 1
ATOM 623 O O . SER A 1 85 ? 3.427 3.049 -4.305 1.00 98.75 85 SER A O 1
ATOM 625 N N . ASP A 1 86 ? 1.970 4.455 -5.272 1.00 98.62 86 ASP A N 1
ATOM 626 C CA . ASP A 1 86 ? 1.601 5.091 -4.009 1.00 98.62 86 ASP A CA 1
ATOM 627 C C . ASP A 1 86 ? 0.595 4.276 -3.189 1.00 98.62 86 ASP A C 1
ATOM 629 O O . ASP A 1 86 ? 0.457 4.562 -2.012 1.00 98.62 86 ASP A O 1
ATOM 633 N N . TYR A 1 87 ? -0.066 3.270 -3.773 1.00 98.69 87 TYR A N 1
ATOM 634 C CA . TYR A 1 87 ? -1.294 2.618 -3.302 1.00 98.69 87 TYR A CA 1
ATOM 635 C C . TYR A 1 87 ? -2.546 3.507 -3.343 1.00 98.69 87 TYR A C 1
ATOM 637 O O . TYR A 1 87 ? -2.493 4.720 -3.565 1.00 98.69 87 TYR A O 1
ATOM 645 N N . GLU A 1 88 ? -3.706 2.871 -3.172 1.00 98.62 88 GLU A N 1
ATOM 646 C CA . GLU A 1 88 ? -5.009 3.532 -3.173 1.00 98.62 88 GLU A CA 1
ATOM 647 C C . GLU A 1 88 ? -5.102 4.615 -2.086 1.00 98.62 88 GLU A C 1
ATOM 649 O O . GLU A 1 88 ? -4.588 4.490 -0.976 1.00 98.62 88 GLU A O 1
ATOM 654 N N . GLY A 1 89 ? -5.807 5.697 -2.417 1.00 97.81 89 GLY A N 1
ATOM 655 C CA . GLY A 1 89 ? -6.210 6.742 -1.479 1.00 97.81 89 GLY A CA 1
ATOM 656 C C . GLY A 1 89 ? -5.180 7.848 -1.258 1.00 97.81 89 GLY A C 1
ATOM 657 O O . GLY A 1 89 ? -5.557 8.971 -0.913 1.00 97.81 89 GLY A O 1
ATOM 658 N N . TYR A 1 90 ? -3.901 7.608 -1.542 1.00 97.62 90 TYR A N 1
ATOM 659 C CA . TYR A 1 90 ? -2.915 8.685 -1.598 1.00 97.62 90 TYR A CA 1
ATOM 660 C C . TYR A 1 90 ? -3.166 9.622 -2.783 1.00 97.62 90 TYR A C 1
ATOM 662 O O . TYR A 1 90 ? -3.736 9.235 -3.797 1.00 97.62 90 TYR A O 1
ATOM 670 N N . THR A 1 91 ? -2.758 10.884 -2.615 1.00 95.62 91 THR A N 1
ATOM 671 C CA . THR A 1 91 ? -2.846 12.008 -3.574 1.00 95.62 91 THR A CA 1
ATOM 672 C C . THR A 1 91 ? -4.244 12.390 -4.084 1.00 95.62 91 THR A C 1
ATOM 674 O O . THR A 1 91 ? -4.388 13.439 -4.712 1.00 95.62 91 THR A O 1
ATOM 677 N N . THR A 1 92 ? -5.279 11.623 -3.741 1.00 93.19 92 THR A N 1
ATOM 678 C CA . THR A 1 92 ? -6.683 11.832 -4.134 1.00 93.19 92 THR A CA 1
ATOM 679 C C . THR A 1 92 ? -7.536 12.467 -3.033 1.00 93.19 92 THR A C 1
ATOM 681 O O . THR A 1 92 ? -8.694 12.805 -3.267 1.00 93.19 92 THR A O 1
ATOM 684 N N . GLY A 1 93 ? -6.978 12.658 -1.831 1.00 92.19 93 GLY A N 1
ATOM 685 C CA . GLY A 1 93 ? -7.696 13.198 -0.672 1.00 92.19 93 GLY A CA 1
ATOM 686 C C . GLY A 1 93 ? -8.523 12.169 0.106 1.00 92.19 93 GLY A C 1
ATOM 687 O O . GLY A 1 93 ? -9.132 12.538 1.108 1.00 92.19 93 GLY A O 1
ATOM 688 N N . SER A 1 94 ? -8.531 10.901 -0.319 1.00 95.31 94 SER A N 1
ATOM 689 C CA . SER A 1 94 ? -9.123 9.795 0.445 1.00 95.31 94 SER A CA 1
ATOM 690 C C . SER A 1 94 ? -8.191 9.333 1.576 1.00 95.31 94 SER A C 1
ATOM 692 O O . SER A 1 94 ? -7.052 9.777 1.681 1.00 95.31 94 SER A O 1
ATOM 694 N N . THR A 1 95 ? -8.652 8.436 2.444 1.00 97.69 95 THR A N 1
ATOM 695 C CA . THR A 1 95 ? -7.747 7.738 3.372 1.00 97.69 95 THR A CA 1
ATOM 696 C C . THR A 1 95 ? -7.079 6.573 2.628 1.00 97.69 95 THR A C 1
ATOM 698 O O . THR A 1 95 ? -7.769 5.890 1.871 1.00 97.69 95 THR A O 1
ATOM 701 N N . PRO A 1 96 ? -5.771 6.325 2.797 1.00 98.31 96 PRO A N 1
ATOM 702 C CA . PRO A 1 96 ? -5.141 5.131 2.248 1.00 98.31 96 PRO A CA 1
ATOM 703 C C . PRO A 1 96 ? -5.733 3.842 2.819 1.00 98.31 96 PRO A C 1
ATOM 705 O O . PRO A 1 96 ? -5.949 3.732 4.027 1.00 98.31 96 PRO A O 1
ATOM 708 N N . THR A 1 97 ? -5.951 2.847 1.964 1.00 97.94 97 THR A N 1
ATOM 709 C CA . THR A 1 97 ? -6.481 1.523 2.334 1.00 97.94 97 THR A CA 1
ATOM 710 C C . THR A 1 97 ? -5.365 0.607 2.836 1.00 97.94 97 THR A C 1
ATOM 712 O O . THR A 1 97 ? -5.113 -0.458 2.280 1.00 97.94 97 THR A O 1
ATOM 715 N N . TYR A 1 98 ? -4.637 1.071 3.853 1.00 98.06 98 TYR A N 1
ATOM 716 C CA . TYR A 1 98 ? -3.467 0.389 4.406 1.00 98.06 98 TYR A CA 1
ATOM 717 C C . TYR A 1 98 ? -3.758 -1.090 4.709 1.00 98.06 98 TYR A C 1
ATOM 719 O O . TYR A 1 98 ? -4.750 -1.384 5.376 1.00 98.06 98 TYR A O 1
ATOM 727 N N . VAL A 1 99 ? -2.887 -1.982 4.215 1.00 97.06 99 VAL A N 1
ATOM 728 C CA . VAL A 1 99 ? -2.927 -3.456 4.313 1.00 97.06 99 VAL A CA 1
ATOM 729 C C . VAL A 1 99 ? -4.164 -4.137 3.712 1.00 97.06 99 VAL A C 1
ATOM 731 O O . VAL A 1 99 ? -4.390 -5.319 3.965 1.00 97.06 99 VAL A O 1
ATOM 734 N N . ALA A 1 100 ? -4.949 -3.432 2.891 1.00 97.81 100 ALA A N 1
ATOM 735 C CA . ALA A 1 100 ? -5.990 -4.052 2.071 1.00 97.81 100 ALA A CA 1
ATOM 736 C C . ALA A 1 100 ? -5.339 -4.745 0.864 1.00 97.81 100 ALA A C 1
ATOM 738 O O . ALA A 1 100 ? -5.069 -4.120 -0.166 1.00 97.81 100 ALA A O 1
ATOM 739 N N . GLY A 1 101 ? -5.073 -6.041 1.005 1.00 97.06 101 GLY A N 1
ATOM 740 C CA . GLY A 1 101 ? -4.205 -6.810 0.120 1.00 97.06 101 GLY A CA 1
ATOM 741 C C . GLY A 1 101 ? -4.665 -6.841 -1.334 1.00 97.06 101 GLY A C 1
ATOM 742 O O . GLY A 1 101 ? -3.848 -6.683 -2.240 1.00 97.06 101 GLY A O 1
ATOM 743 N N . VAL A 1 102 ? -5.975 -6.970 -1.575 1.00 97.38 102 VAL A N 1
ATOM 744 C CA . VAL A 1 102 ? -6.533 -6.962 -2.942 1.00 97.38 102 VAL A CA 1
ATOM 745 C C . VAL A 1 102 ? -6.305 -5.612 -3.628 1.00 97.38 102 VAL A C 1
ATOM 747 O O . VAL A 1 102 ? -5.889 -5.575 -4.786 1.00 97.38 102 VAL A O 1
ATOM 750 N N . SER A 1 103 ? -6.540 -4.504 -2.918 1.00 98.38 103 SER A N 1
ATOM 751 C CA . SER A 1 103 ? -6.301 -3.163 -3.464 1.00 98.38 103 SER A CA 1
ATOM 752 C C . SER A 1 103 ? -4.810 -2.936 -3.725 1.00 98.38 103 SER A C 1
ATOM 754 O O . SER A 1 103 ? -4.419 -2.568 -4.834 1.00 98.38 103 SER A O 1
ATOM 756 N N . GLU A 1 104 ? -3.952 -3.245 -2.748 1.00 98.56 104 GLU A N 1
ATOM 757 C CA . GLU A 1 104 ? -2.499 -3.111 -2.893 1.00 98.56 104 GLU A CA 1
ATOM 758 C C . GLU A 1 104 ? -1.975 -3.921 -4.091 1.00 98.56 104 GLU A C 1
ATOM 760 O O . GLU A 1 104 ? -1.259 -3.370 -4.926 1.00 98.56 104 GLU A O 1
ATOM 765 N N . ALA A 1 105 ? -2.415 -5.171 -4.266 1.00 98.38 105 ALA A N 1
ATOM 766 C CA . ALA A 1 105 ? -2.070 -5.981 -5.435 1.00 98.38 105 ALA A CA 1
ATOM 767 C C . ALA A 1 105 ? -2.463 -5.338 -6.762 1.00 98.38 105 ALA A C 1
ATOM 769 O O . ALA A 1 105 ? -1.648 -5.307 -7.684 1.00 98.38 105 ALA A O 1
ATOM 770 N N . HIS A 1 106 ? -3.703 -4.857 -6.883 1.00 98.75 106 HIS A N 1
ATOM 771 C CA . HIS A 1 106 ? -4.159 -4.209 -8.109 1.00 98.75 106 HIS A CA 1
ATOM 772 C C . HIS A 1 106 ? -3.302 -2.984 -8.423 1.00 98.75 106 HIS A C 1
ATOM 774 O O . HIS A 1 106 ? -2.818 -2.857 -9.545 1.00 98.75 106 HIS A O 1
ATOM 780 N N . THR A 1 107 ? -3.047 -2.131 -7.427 1.00 98.81 107 THR A N 1
ATOM 781 C CA . THR A 1 107 ? -2.247 -0.914 -7.620 1.00 98.81 107 THR A CA 1
ATOM 782 C C . THR A 1 107 ? -0.798 -1.217 -8.014 1.00 98.81 107 THR A C 1
ATOM 784 O O . THR A 1 107 ? -0.296 -0.634 -8.970 1.00 98.81 107 THR A O 1
ATOM 787 N N . VAL A 1 108 ? -0.145 -2.197 -7.380 1.00 98.69 108 VAL A N 1
ATOM 788 C CA . VAL A 1 108 ? 1.189 -2.682 -7.786 1.00 98.69 108 VAL A CA 1
ATOM 789 C C . VAL A 1 108 ? 1.151 -3.181 -9.237 1.00 98.69 108 VAL A C 1
ATOM 791 O O . VAL A 1 108 ? 1.807 -2.628 -10.115 1.00 98.69 108 VAL A O 1
ATOM 794 N N . LEU A 1 109 ? 0.295 -4.154 -9.555 1.00 98.44 109 LEU A N 1
ATOM 795 C CA . LEU A 1 109 ? 0.230 -4.736 -10.903 1.00 98.44 109 LEU A CA 1
ATOM 796 C C . LEU A 1 109 ? -0.093 -3.693 -11.988 1.00 98.44 109 LEU A C 1
ATOM 798 O O . LEU A 1 109 ? 0.497 -3.697 -13.073 1.00 98.44 109 LEU A O 1
ATOM 802 N N . ASP A 1 110 ? -1.011 -2.772 -11.711 1.00 98.62 110 ASP A N 1
ATOM 803 C CA . ASP A 1 110 ? -1.387 -1.726 -12.656 1.00 98.62 110 ASP A CA 1
ATOM 804 C C . ASP A 1 110 ? -0.313 -0.639 -12.790 1.00 98.62 110 ASP A C 1
ATOM 806 O O . ASP A 1 110 ? -0.182 -0.061 -13.871 1.00 98.62 110 ASP A O 1
ATOM 810 N N . MET A 1 111 ? 0.526 -0.416 -11.773 1.00 98.06 111 MET A N 1
ATOM 811 C CA . MET A 1 111 ? 1.700 0.454 -11.881 1.00 98.06 111 MET A CA 1
ATOM 812 C C . MET A 1 111 ? 2.723 -0.111 -12.881 1.00 98.06 111 MET A C 1
ATOM 814 O O . MET A 1 111 ? 3.237 0.625 -13.736 1.00 98.06 111 MET A O 1
ATOM 818 N N . ALA A 1 112 ? 2.969 -1.426 -12.850 1.00 96.00 112 ALA A N 1
ATOM 819 C CA . ALA A 1 112 ? 3.801 -2.103 -13.845 1.00 96.00 112 ALA A CA 1
ATOM 820 C C . ALA A 1 112 ? 3.224 -1.982 -15.272 1.00 96.00 112 ALA A C 1
ATOM 822 O O . ALA A 1 112 ? 3.967 -1.700 -16.221 1.00 96.00 112 ALA A O 1
ATOM 823 N N . ARG A 1 113 ? 1.898 -2.112 -15.443 1.00 96.19 113 ARG A N 1
ATOM 824 C CA . ARG A 1 113 ? 1.216 -1.860 -16.733 1.00 96.19 113 ARG A CA 1
ATOM 825 C C . ARG A 1 113 ? 1.343 -0.404 -17.175 1.00 96.19 113 ARG A C 1
ATOM 827 O O . ARG A 1 113 ? 1.637 -0.134 -18.342 1.00 96.19 113 ARG A O 1
ATOM 834 N N . ALA A 1 114 ? 1.147 0.539 -16.258 1.00 96.88 114 ALA A N 1
ATOM 835 C CA . ALA A 1 114 ? 1.210 1.966 -16.539 1.00 96.88 114 ALA A CA 1
ATOM 836 C C . ALA A 1 114 ? 2.595 2.384 -17.049 1.00 96.88 114 ALA A C 1
ATOM 838 O O . ALA A 1 114 ? 2.692 3.185 -17.980 1.00 96.88 114 ALA A O 1
ATOM 839 N N . ALA A 1 115 ? 3.668 1.785 -16.524 1.00 95.94 115 ALA A N 1
ATOM 840 C CA . ALA A 1 115 ? 5.031 2.057 -16.975 1.00 95.94 115 ALA A CA 1
ATOM 841 C C . ALA A 1 115 ? 5.267 1.734 -18.463 1.00 95.94 115 ALA A C 1
ATOM 843 O O . ALA A 1 115 ? 6.060 2.419 -19.115 1.00 95.94 115 ALA A O 1
ATOM 844 N N . ALA A 1 116 ? 4.548 0.760 -19.033 1.00 92.88 116 ALA A N 1
ATOM 845 C CA . ALA A 1 116 ? 4.590 0.468 -20.470 1.00 92.88 116 ALA A CA 1
ATOM 846 C C . ALA A 1 116 ? 3.967 1.580 -21.336 1.00 92.88 116 ALA A C 1
ATOM 848 O O . ALA A 1 116 ? 4.260 1.678 -22.526 1.00 92.88 116 ALA A O 1
ATOM 849 N N . SER A 1 117 ? 3.124 2.430 -20.744 1.00 93.00 117 SER A N 1
ATOM 850 C CA . SER A 1 117 ? 2.469 3.553 -21.426 1.00 93.00 117 SER A CA 1
ATOM 851 C C . SER A 1 117 ? 3.229 4.877 -21.279 1.00 93.00 117 SER A C 1
ATOM 853 O O . SER A 1 117 ? 2.869 5.865 -21.918 1.00 93.00 117 SER A O 1
ATOM 855 N N . ILE A 1 118 ? 4.285 4.922 -20.459 1.00 93.06 118 ILE A N 1
ATOM 856 C CA . ILE A 1 118 ? 5.087 6.130 -20.244 1.00 93.06 118 ILE A CA 1
ATOM 857 C C . ILE A 1 118 ? 6.190 6.217 -21.314 1.00 93.06 118 ILE A C 1
ATOM 859 O O . ILE A 1 118 ? 7.003 5.297 -21.444 1.00 93.06 118 ILE A O 1
ATOM 863 N N . PRO A 1 119 ? 6.275 7.322 -22.080 1.00 89.88 119 PRO A N 1
ATOM 864 C CA . PRO A 1 119 ? 7.310 7.486 -23.094 1.00 89.88 119 PRO A CA 1
ATOM 865 C C . PRO A 1 119 ? 8.726 7.406 -22.514 1.00 89.88 119 PRO A C 1
ATOM 867 O O . PRO A 1 119 ? 9.037 8.018 -21.496 1.00 89.88 119 PRO A O 1
ATOM 870 N N . GLY A 1 120 ? 9.612 6.692 -23.209 1.00 86.62 120 GLY A N 1
ATOM 871 C CA . GLY A 1 120 ? 11.033 6.611 -22.859 1.00 86.62 120 GLY A CA 1
ATOM 872 C C . GLY A 1 120 ? 11.408 5.508 -21.866 1.00 86.62 120 GLY A C 1
ATOM 873 O O . GLY A 1 120 ? 12.601 5.286 -21.677 1.00 86.62 120 GLY A O 1
ATOM 874 N N . THR A 1 121 ? 10.447 4.770 -21.293 1.00 90.62 121 THR A N 1
ATOM 875 C CA . THR A 1 121 ? 10.743 3.626 -20.405 1.00 90.62 121 THR A CA 1
ATOM 876 C C . THR A 1 121 ? 11.327 2.437 -21.173 1.00 90.62 121 THR A C 1
ATOM 878 O O . THR A 1 121 ? 12.195 1.722 -20.669 1.00 90.62 121 THR A O 1
ATOM 881 N N . GLY A 1 122 ? 10.857 2.217 -22.408 1.00 86.69 122 GLY A N 1
ATOM 882 C CA . GLY A 1 122 ? 11.172 1.019 -23.193 1.00 86.69 122 GLY A CA 1
ATOM 883 C C . GLY A 1 122 ? 10.566 -0.267 -22.612 1.00 86.69 122 GLY A C 1
ATOM 884 O O . GLY A 1 122 ? 10.974 -1.361 -23.002 1.00 86.69 122 GLY A O 1
ATOM 885 N N . VAL A 1 123 ? 9.625 -0.141 -21.669 1.00 90.62 123 VAL A N 1
ATOM 886 C CA . VAL A 1 123 ? 8.883 -1.253 -21.059 1.00 90.62 123 VAL A CA 1
ATOM 887 C C . VAL A 1 123 ? 7.707 -1.637 -21.936 1.00 90.62 123 VAL A C 1
ATOM 889 O O . VAL A 1 123 ? 7.084 -0.795 -22.572 1.00 90.62 123 VAL A O 1
ATOM 892 N N . SER A 1 124 ? 7.380 -2.922 -21.927 1.00 90.88 124 SER A N 1
ATOM 893 C CA . SER A 1 124 ? 6.112 -3.453 -22.414 1.00 90.88 124 SER A CA 1
ATOM 894 C C . SER A 1 124 ? 5.562 -4.426 -21.374 1.00 90.88 124 SER A C 1
ATOM 896 O O . SER A 1 124 ? 6.311 -4.878 -20.509 1.00 90.88 124 SER A O 1
ATOM 898 N N . THR A 1 125 ? 4.299 -4.823 -21.488 1.00 88.06 125 THR A N 1
ATOM 899 C CA . THR A 1 125 ? 3.715 -5.873 -20.632 1.00 88.06 125 THR A CA 1
ATOM 900 C C . THR A 1 125 ? 4.438 -7.225 -20.768 1.00 88.06 125 THR A C 1
ATOM 902 O O . THR A 1 125 ? 4.505 -8.004 -19.820 1.00 88.06 125 THR A O 1
ATOM 905 N N . ALA A 1 126 ? 5.095 -7.470 -21.909 1.00 88.50 126 ALA A N 1
ATOM 906 C CA . ALA A 1 126 ? 5.926 -8.652 -22.147 1.00 88.50 126 ALA A CA 1
ATOM 907 C C . ALA A 1 126 ? 7.339 -8.573 -21.527 1.00 88.50 126 ALA A C 1
ATOM 909 O O . ALA A 1 126 ? 8.078 -9.567 -21.547 1.00 88.50 126 ALA A O 1
ATOM 910 N N . THR A 1 127 ? 7.747 -7.409 -21.006 1.00 91.38 127 THR A N 1
ATOM 911 C CA . THR A 1 127 ? 9.037 -7.243 -20.327 1.00 91.38 127 THR A CA 1
ATOM 912 C C . THR A 1 127 ? 9.046 -8.086 -19.046 1.00 91.38 127 THR A C 1
ATOM 914 O O . THR A 1 127 ? 8.121 -7.970 -18.246 1.00 91.38 127 THR A O 1
ATOM 917 N N . PRO A 1 128 ? 10.069 -8.936 -18.822 1.00 90.81 128 PRO A N 1
ATOM 918 C CA . PRO A 1 128 ? 10.213 -9.645 -17.557 1.00 90.81 128 PRO A CA 1
ATOM 919 C C . PRO A 1 128 ? 10.329 -8.655 -16.401 1.00 90.81 128 PRO A C 1
ATOM 921 O O . PRO A 1 128 ? 11.188 -7.768 -16.434 1.00 90.81 128 PRO A O 1
ATOM 924 N N . TRP A 1 129 ? 9.504 -8.837 -15.379 1.00 94.31 129 TRP A N 1
ATOM 925 C CA . TRP A 1 129 ? 9.518 -7.987 -14.196 1.00 94.31 129 TRP A CA 1
ATOM 926 C C . TRP A 1 129 ? 9.420 -8.814 -12.912 1.00 94.31 129 TRP A C 1
ATOM 928 O O . TRP A 1 129 ? 9.017 -9.980 -12.938 1.00 94.31 129 TRP A O 1
ATOM 938 N N . ALA A 1 130 ? 9.840 -8.218 -11.802 1.00 97.25 130 ALA A N 1
ATOM 939 C CA . ALA A 1 130 ? 9.776 -8.809 -10.472 1.00 97.25 130 ALA A CA 1
ATOM 940 C C . ALA A 1 130 ? 8.999 -7.901 -9.517 1.00 97.25 130 ALA A C 1
ATOM 942 O O . ALA A 1 130 ? 9.098 -6.682 -9.637 1.00 97.25 130 ALA A O 1
ATOM 943 N N . THR A 1 131 ? 8.306 -8.486 -8.547 1.00 98.12 131 THR A N 1
ATOM 944 C CA . THR A 1 131 ? 7.807 -7.775 -7.363 1.00 98.12 131 THR A CA 1
ATOM 945 C C . THR A 1 131 ? 8.829 -7.888 -6.234 1.00 98.12 131 THR A C 1
ATOM 947 O O . THR A 1 131 ? 9.512 -8.910 -6.088 1.00 98.12 131 THR A O 1
ATOM 950 N N . MET A 1 132 ? 8.978 -6.828 -5.448 1.00 98.50 132 MET A N 1
ATOM 951 C CA . MET A 1 132 ? 9.807 -6.815 -4.246 1.00 98.50 132 MET A CA 1
ATOM 952 C C . MET A 1 132 ? 9.154 -5.940 -3.182 1.00 98.50 132 MET A C 1
ATOM 954 O O . MET A 1 132 ? 8.721 -4.836 -3.493 1.00 98.50 132 MET A O 1
ATOM 958 N N . GLY A 1 133 ? 9.176 -6.373 -1.922 1.00 98.38 133 GLY A N 1
ATOM 959 C CA . GLY A 1 133 ? 8.730 -5.529 -0.818 1.00 98.38 133 GLY A CA 1
ATOM 960 C C . GLY A 1 133 ? 9.017 -6.107 0.564 1.00 98.38 133 GLY A C 1
ATOM 961 O O . GLY A 1 133 ? 9.281 -7.303 0.726 1.00 98.38 133 GLY A O 1
ATOM 962 N N . TYR A 1 134 ? 8.968 -5.245 1.582 1.00 98.00 134 TYR A N 1
ATOM 963 C CA . TYR A 1 134 ? 9.150 -5.624 2.983 1.00 98.00 134 TYR A CA 1
ATOM 964 C C . TYR A 1 134 ? 8.051 -5.041 3.885 1.00 98.00 134 TYR A C 1
ATOM 966 O O . TYR A 1 134 ? 7.566 -3.938 3.648 1.00 98.00 134 TYR A O 1
ATOM 974 N N . SER A 1 135 ? 7.661 -5.758 4.946 1.00 96.44 135 SER A N 1
ATOM 975 C CA . SER A 1 135 ? 6.588 -5.338 5.868 1.00 96.44 135 SER A CA 1
ATOM 976 C C . SER A 1 135 ? 5.250 -5.167 5.128 1.00 96.44 135 SER A C 1
ATOM 978 O O . SER A 1 135 ? 4.862 -6.104 4.434 1.00 96.44 135 SER A O 1
ATOM 980 N N . GLN A 1 136 ? 4.557 -4.019 5.208 1.00 97.56 136 GLN A N 1
ATOM 981 C CA . GLN A 1 136 ? 3.376 -3.744 4.362 1.00 97.56 136 GLN A CA 1
ATOM 982 C C . GLN A 1 136 ? 3.674 -4.049 2.886 1.00 97.56 136 GLN A C 1
ATOM 984 O O . GLN A 1 136 ? 2.924 -4.775 2.245 1.00 97.56 136 GLN A O 1
ATOM 989 N N . GLY A 1 137 ? 4.825 -3.595 2.385 1.00 98.25 137 GLY A N 1
ATOM 990 C CA . GLY A 1 137 ? 5.267 -3.840 1.018 1.00 98.25 137 GLY A CA 1
ATOM 991 C C . GLY A 1 137 ? 5.492 -5.315 0.715 1.00 98.25 137 GLY A C 1
ATOM 992 O O . GLY A 1 137 ? 5.262 -5.758 -0.400 1.00 98.25 137 GLY A O 1
ATOM 993 N N . GLY A 1 138 ? 5.880 -6.114 1.712 1.00 98.12 138 GLY A N 1
ATOM 994 C CA . GLY A 1 138 ? 5.956 -7.569 1.577 1.00 98.12 138 GLY A CA 1
ATOM 995 C C . GLY A 1 138 ? 4.570 -8.202 1.434 1.00 98.12 138 GLY A C 1
ATOM 996 O O . GLY A 1 138 ? 4.404 -9.139 0.661 1.00 98.12 138 GLY A O 1
ATOM 997 N N . GLY A 1 139 ? 3.570 -7.664 2.140 1.00 98.00 139 GLY A N 1
ATOM 998 C CA . GLY A 1 139 ? 2.158 -8.012 1.960 1.00 98.00 139 GLY A CA 1
ATOM 999 C C . GLY A 1 139 ? 1.672 -7.681 0.552 1.00 98.00 139 GLY A C 1
ATOM 1000 O O . GLY A 1 139 ? 1.216 -8.576 -0.153 1.00 98.00 139 GLY A O 1
ATOM 1001 N N . ALA A 1 140 ? 1.851 -6.432 0.121 1.00 98.44 140 ALA A N 1
ATOM 1002 C CA . ALA A 1 140 ? 1.480 -5.952 -1.208 1.00 98.44 140 ALA A CA 1
ATOM 1003 C C . ALA A 1 140 ? 2.175 -6.729 -2.342 1.00 98.44 140 ALA A C 1
ATOM 1005 O O . ALA A 1 140 ? 1.520 -7.160 -3.289 1.00 98.44 140 ALA A O 1
ATOM 1006 N N . SER A 1 141 ? 3.487 -6.963 -2.226 1.00 98.50 141 SER A N 1
ATOM 1007 C CA . SER A 1 141 ? 4.296 -7.746 -3.173 1.00 98.50 141 SER A CA 1
ATOM 1008 C C . SER A 1 141 ? 3.787 -9.186 -3.279 1.00 98.50 141 SER A C 1
ATOM 1010 O O . SER A 1 141 ? 3.529 -9.676 -4.381 1.00 98.50 141 SER A O 1
ATOM 1012 N N . GLY A 1 142 ? 3.544 -9.846 -2.143 1.00 97.94 142 GLY A N 1
ATOM 1013 C CA . GLY A 1 142 ? 3.029 -11.212 -2.120 1.00 97.94 142 GLY A CA 1
ATOM 1014 C C . GLY A 1 142 ? 1.588 -11.325 -2.637 1.00 97.94 142 GLY A C 1
ATOM 1015 O O . GLY A 1 142 ? 1.275 -12.249 -3.392 1.00 97.94 142 GLY A O 1
ATOM 1016 N N . TRP A 1 143 ? 0.719 -10.364 -2.310 1.00 98.00 143 TRP A N 1
ATOM 1017 C CA . TRP A 1 143 ? -0.636 -10.263 -2.861 1.00 98.00 143 TRP A CA 1
ATOM 1018 C C . TRP A 1 143 ? -0.615 -10.039 -4.377 1.00 98.00 143 TRP A C 1
ATOM 1020 O O . TRP A 1 143 ? -1.333 -10.725 -5.107 1.00 98.00 143 TRP A O 1
ATOM 1030 N N . ALA A 1 144 ? 0.248 -9.147 -4.873 1.00 98.31 144 ALA A N 1
ATOM 1031 C CA . ALA A 1 144 ? 0.437 -8.921 -6.304 1.00 98.31 144 ALA A CA 1
ATOM 1032 C C . ALA A 1 144 ? 0.891 -10.204 -7.012 1.00 98.31 144 ALA A C 1
ATOM 1034 O O . ALA A 1 144 ? 0.339 -10.560 -8.053 1.00 98.31 144 ALA A O 1
ATOM 1035 N N . ALA A 1 145 ? 1.834 -10.945 -6.426 1.00 97.81 145 ALA A N 1
ATOM 1036 C CA . ALA A 1 145 ? 2.286 -12.223 -6.964 1.00 97.81 145 ALA A CA 1
ATOM 1037 C C . ALA A 1 145 ? 1.168 -13.280 -7.007 1.00 97.81 145 ALA A C 1
ATOM 1039 O O . ALA A 1 145 ? 1.041 -14.000 -7.999 1.00 97.81 145 ALA A O 1
ATOM 1040 N N . SER A 1 146 ? 0.334 -13.339 -5.964 1.00 97.00 146 SER A N 1
ATOM 1041 C CA . SER A 1 146 ? -0.823 -14.239 -5.883 1.00 97.00 146 SER A CA 1
ATOM 1042 C C . SER A 1 146 ? -1.891 -13.911 -6.934 1.00 97.00 146 SER A C 1
ATOM 1044 O O . SER A 1 146 ? -2.396 -14.805 -7.618 1.00 97.00 146 SER A O 1
ATOM 1046 N N . LEU A 1 147 ? -2.210 -12.624 -7.120 1.00 97.50 147 LEU A N 1
ATOM 1047 C CA . LEU A 1 147 ? -3.260 -12.191 -8.046 1.00 97.50 147 LEU A CA 1
ATOM 1048 C C . LEU A 1 147 ? -2.792 -12.050 -9.495 1.00 97.50 147 LEU A C 1
ATOM 1050 O O . LEU A 1 147 ? -3.639 -12.103 -10.390 1.00 97.50 147 LEU A O 1
ATOM 1054 N N . ALA A 1 148 ? -1.488 -11.940 -9.766 1.00 97.69 148 ALA A N 1
ATOM 1055 C CA . ALA A 1 148 ? -0.955 -11.751 -11.116 1.00 97.69 148 ALA A CA 1
ATOM 1056 C C . ALA A 1 148 ? -1.546 -12.718 -12.167 1.00 97.69 148 ALA A C 1
ATOM 1058 O O . ALA A 1 148 ? -1.987 -12.226 -13.205 1.00 97.69 148 ALA A O 1
ATOM 1059 N N . PRO A 1 149 ? -1.678 -14.045 -11.936 1.00 96.69 149 PRO A N 1
ATOM 1060 C CA . PRO A 1 149 ? -2.237 -14.955 -12.941 1.00 96.69 149 PRO A CA 1
ATOM 1061 C C . PRO A 1 149 ? -3.703 -14.684 -13.311 1.00 96.69 149 PRO A C 1
ATOM 1063 O O . PRO A 1 149 ? -4.122 -15.033 -14.412 1.00 96.69 149 PRO A O 1
ATOM 1066 N N . SER A 1 150 ? -4.491 -14.101 -12.402 1.00 97.31 150 SER A N 1
ATOM 1067 C CA . SER A 1 150 ? -5.932 -13.878 -12.596 1.00 97.31 150 SER A CA 1
ATOM 1068 C C . SER A 1 150 ? -6.278 -12.427 -12.942 1.00 97.31 150 SER A C 1
ATOM 1070 O O . SER A 1 150 ? -7.165 -12.190 -13.760 1.00 97.31 150 SER A O 1
ATOM 1072 N N . TYR A 1 151 ? -5.555 -11.463 -12.370 1.00 97.94 151 TYR A N 1
ATOM 1073 C CA . TYR A 1 151 ? -5.771 -10.030 -12.563 1.00 97.94 151 TYR A CA 1
ATOM 1074 C C . TYR A 1 151 ? -4.894 -9.440 -13.676 1.00 97.94 151 TYR A C 1
ATOM 1076 O O . TYR A 1 151 ? -5.332 -8.554 -14.416 1.00 97.94 151 TYR A O 1
ATOM 1084 N N . ALA A 1 152 ? -3.659 -9.935 -13.815 1.00 96.75 152 ALA A N 1
ATOM 1085 C CA . ALA A 1 152 ? -2.644 -9.384 -14.709 1.00 96.75 152 ALA A CA 1
ATOM 1086 C C . ALA A 1 152 ? -1.874 -10.424 -15.527 1.00 96.75 152 ALA A C 1
ATOM 1088 O O . ALA A 1 152 ? -0.654 -10.367 -15.651 1.00 96.75 152 ALA A O 1
ATOM 1089 N N . ALA A 1 153 ? -2.611 -11.352 -16.144 1.00 96.31 153 ALA A N 1
ATOM 1090 C CA . ALA A 1 153 ? -2.054 -12.427 -16.968 1.00 96.31 153 ALA A CA 1
ATOM 1091 C C . ALA A 1 153 ? -1.260 -11.944 -18.201 1.00 96.31 153 ALA A C 1
ATOM 1093 O O . ALA A 1 153 ? -0.503 -12.711 -18.793 1.00 96.31 153 ALA A O 1
ATOM 1094 N N . ASP A 1 154 ? -1.445 -10.689 -18.615 1.00 95.06 154 ASP A N 1
ATOM 1095 C CA . ASP A 1 154 ? -0.674 -10.036 -19.673 1.00 95.06 154 ASP A CA 1
ATOM 1096 C C . ASP A 1 154 ? 0.739 -9.623 -19.230 1.00 95.06 154 ASP A C 1
ATOM 1098 O O . ASP A 1 154 ? 1.605 -9.418 -20.083 1.00 95.06 154 ASP A O 1
ATOM 1102 N N . LEU A 1 155 ? 0.984 -9.516 -17.920 1.00 95.31 155 LEU A N 1
ATOM 1103 C CA . LEU A 1 155 ? 2.283 -9.178 -17.358 1.00 95.31 155 LEU A CA 1
ATOM 1104 C C . LEU A 1 155 ? 3.166 -10.416 -17.178 1.00 95.31 155 LEU A C 1
ATOM 1106 O O . LEU A 1 155 ? 2.756 -11.441 -16.634 1.00 95.31 155 LEU A O 1
ATOM 1110 N N . LYS A 1 156 ? 4.446 -10.297 -17.540 1.00 94.12 156 LYS A N 1
ATOM 1111 C CA . LYS A 1 156 ? 5.432 -11.376 -17.371 1.00 94.12 156 LYS A CA 1
ATOM 1112 C C . LYS A 1 156 ? 6.147 -11.317 -16.012 1.00 94.12 156 LYS A C 1
ATOM 1114 O O . LYS A 1 156 ? 7.342 -11.008 -15.957 1.00 94.12 156 LYS A O 1
ATOM 1119 N N . LEU A 1 157 ? 5.426 -11.619 -14.930 1.00 95.94 157 LEU A N 1
ATOM 1120 C CA . LEU A 1 157 ? 6.013 -11.717 -13.585 1.00 95.94 157 LEU A CA 1
ATOM 1121 C C . LEU A 1 157 ? 6.918 -12.953 -13.510 1.00 95.94 157 LEU A C 1
ATOM 1123 O O . LEU A 1 157 ? 6.457 -14.072 -13.727 1.00 95.94 157 LEU A O 1
ATOM 1127 N N . ILE A 1 158 ? 8.212 -12.758 -13.241 1.00 95.88 158 ILE A N 1
ATOM 1128 C CA . ILE A 1 158 ? 9.195 -13.857 -13.209 1.00 95.88 158 ILE A CA 1
ATOM 1129 C C . ILE A 1 158 ? 9.590 -14.296 -11.801 1.00 95.88 158 ILE A C 1
ATOM 1131 O O . ILE A 1 158 ? 10.044 -15.425 -11.632 1.00 95.88 158 ILE A O 1
ATOM 1135 N N . THR A 1 159 ? 9.468 -13.416 -10.809 1.00 97.06 159 THR A N 1
ATOM 1136 C CA . THR A 1 159 ? 9.782 -13.724 -9.412 1.00 97.06 159 THR A CA 1
ATOM 1137 C C . THR A 1 159 ? 9.140 -12.703 -8.487 1.00 97.06 159 THR A C 1
ATOM 1139 O O . THR A 1 159 ? 8.990 -11.541 -8.858 1.00 97.06 159 THR A O 1
ATOM 1142 N N . ASP A 1 160 ? 8.851 -13.148 -7.271 1.00 98.06 160 ASP A N 1
ATOM 1143 C CA . ASP A 1 160 ? 8.487 -12.311 -6.135 1.00 98.06 160 ASP A CA 1
ATOM 1144 C C . ASP A 1 160 ? 9.583 -12.390 -5.067 1.00 98.06 160 ASP A C 1
ATOM 1146 O O . ASP A 1 160 ? 10.185 -13.451 -4.869 1.00 98.06 160 ASP A O 1
ATOM 1150 N N . VAL A 1 161 ? 9.870 -11.265 -4.412 1.00 97.88 161 VAL A N 1
ATOM 1151 C CA . VAL A 1 161 ? 10.804 -11.174 -3.283 1.00 97.88 161 VAL A CA 1
ATOM 1152 C C . VAL A 1 161 ? 10.138 -10.399 -2.148 1.00 97.88 161 VAL A C 1
ATOM 1154 O O . VAL A 1 161 ? 10.394 -9.212 -1.945 1.00 97.88 161 VAL A O 1
ATOM 1157 N N . SER A 1 162 ? 9.292 -11.100 -1.398 1.00 97.50 162 SER A N 1
ATOM 1158 C CA . SER A 1 162 ? 8.556 -10.548 -0.260 1.00 97.50 162 SER A CA 1
ATOM 1159 C C . SER A 1 162 ? 9.192 -10.929 1.080 1.00 97.50 162 SER A C 1
ATOM 1161 O O . SER A 1 162 ? 9.502 -12.096 1.329 1.00 97.50 162 SER A O 1
ATOM 1163 N N . GLY A 1 163 ? 9.374 -9.953 1.973 1.00 96.62 163 GLY A N 1
ATOM 1164 C CA . GLY A 1 163 ? 9.916 -10.159 3.321 1.00 96.62 163 GLY A CA 1
ATOM 1165 C C . GLY A 1 163 ? 9.067 -9.512 4.415 1.00 96.62 163 GLY A C 1
ATOM 1166 O O . GLY A 1 163 ? 8.354 -8.547 4.172 1.00 96.62 163 GLY A O 1
ATOM 1167 N N . GLY A 1 164 ? 9.128 -10.041 5.643 1.00 95.00 164 GLY A N 1
ATOM 1168 C CA . GLY A 1 164 ? 8.354 -9.492 6.770 1.00 95.00 164 GLY A CA 1
ATOM 1169 C C . GLY A 1 164 ? 6.843 -9.442 6.504 1.00 95.00 164 GLY A C 1
ATOM 1170 O O . GLY A 1 164 ? 6.178 -8.515 6.952 1.00 95.00 164 GLY A O 1
ATOM 1171 N N . VAL A 1 165 ? 6.339 -10.398 5.720 1.00 96.31 165 VAL A N 1
ATOM 1172 C CA . VAL A 1 165 ? 4.995 -10.390 5.138 1.00 96.31 165 VAL A CA 1
ATOM 1173 C C . VAL A 1 165 ? 3.929 -10.497 6.237 1.00 96.31 165 VAL A C 1
ATOM 1175 O O . VAL A 1 165 ? 3.912 -11.510 6.944 1.00 96.31 165 VAL A O 1
ATOM 1178 N N . PRO A 1 166 ? 3.014 -9.516 6.382 1.00 93.06 166 PRO A N 1
ATOM 1179 C CA . PRO A 1 166 ? 1.868 -9.615 7.279 1.00 93.06 166 PRO A CA 1
ATOM 1180 C C . PRO A 1 166 ? 0.792 -10.512 6.650 1.00 93.06 166 PRO A C 1
ATOM 1182 O O . PRO A 1 166 ? -0.273 -10.041 6.271 1.00 93.06 166 PRO A O 1
ATOM 1185 N N . ALA A 1 167 ? 1.099 -11.803 6.483 1.00 91.31 167 ALA A N 1
ATOM 1186 C CA . ALA A 1 167 ? 0.237 -12.723 5.744 1.00 91.31 167 ALA A CA 1
ATOM 1187 C C . ALA A 1 167 ? -1.142 -12.867 6.402 1.00 91.31 167 ALA A C 1
ATOM 1189 O O . ALA A 1 167 ? -2.150 -12.798 5.713 1.00 91.31 167 ALA A O 1
ATOM 1190 N N . ASP A 1 168 ? -1.176 -12.979 7.731 1.00 93.69 168 ASP A N 1
ATOM 1191 C CA . ASP A 1 168 ? -2.398 -12.977 8.534 1.00 93.69 168 ASP A CA 1
ATOM 1192 C C . ASP A 1 168 ? -2.557 -11.612 9.218 1.00 93.69 168 ASP A C 1
ATOM 1194 O O . ASP A 1 168 ? -2.017 -11.371 10.303 1.00 93.69 168 ASP A O 1
ATOM 1198 N N . VAL A 1 169 ? -3.271 -10.697 8.555 1.00 91.69 169 VAL A N 1
ATOM 1199 C CA . VAL A 1 169 ? -3.457 -9.311 9.023 1.00 91.69 169 VAL A CA 1
ATOM 1200 C C . VAL A 1 169 ? -4.140 -9.264 10.392 1.00 91.69 169 VAL A C 1
ATOM 1202 O O . VAL A 1 169 ? -3.803 -8.406 11.209 1.00 91.69 169 VAL A O 1
ATOM 1205 N N . ARG A 1 170 ? -5.044 -10.209 10.682 1.00 94.00 170 ARG A N 1
ATOM 1206 C CA . ARG A 1 170 ? -5.703 -10.310 11.988 1.00 94.00 170 ARG A CA 1
ATOM 1207 C C . ARG A 1 170 ? -4.701 -10.668 13.077 1.00 94.00 170 ARG A C 1
ATOM 1209 O O . ARG A 1 170 ? -4.612 -9.970 14.079 1.00 94.00 170 ARG A O 1
ATOM 1216 N N . ASN A 1 171 ? -3.926 -11.733 12.880 1.00 93.31 171 ASN A N 1
ATOM 1217 C CA . ASN A 1 171 ? -2.920 -12.161 13.853 1.00 93.31 171 ASN A CA 1
ATOM 1218 C C . ASN A 1 171 ? -1.888 -11.053 14.103 1.00 93.31 171 ASN A C 1
ATOM 1220 O O . ASN A 1 171 ? -1.556 -10.753 15.250 1.00 93.31 171 ASN A O 1
ATOM 1224 N N . VAL A 1 172 ? -1.442 -10.378 13.037 1.00 91.38 172 VAL A N 1
ATOM 1225 C CA . VAL A 1 172 ? -0.553 -9.220 13.162 1.00 91.38 172 VAL A CA 1
ATOM 1226 C C . VAL A 1 172 ? -1.217 -8.119 13.987 1.00 91.38 172 VAL A C 1
ATOM 1228 O O . VAL A 1 172 ? -0.603 -7.663 14.949 1.00 91.38 172 VAL A O 1
ATOM 1231 N N . ALA A 1 173 ? -2.460 -7.731 13.688 1.00 91.56 173 ALA A N 1
ATOM 1232 C CA . ALA A 1 173 ? -3.192 -6.730 14.464 1.00 91.56 173 ALA A CA 1
ATOM 1233 C C . ALA A 1 173 ? -3.303 -7.123 15.948 1.00 91.56 173 ALA A C 1
ATOM 1235 O O . ALA A 1 173 ? -2.917 -6.335 16.812 1.00 91.56 173 ALA A O 1
ATOM 1236 N N . GLU A 1 174 ? -3.727 -8.349 16.260 1.00 93.56 174 GLU A N 1
ATOM 1237 C CA . GLU A 1 174 ? -3.819 -8.852 17.637 1.00 93.56 174 GLU A CA 1
ATOM 1238 C C . GLU A 1 174 ? -2.448 -8.857 18.348 1.00 93.56 174 GLU A C 1
ATOM 1240 O O . GLU A 1 174 ? -2.375 -8.552 19.537 1.00 93.56 174 GLU A O 1
ATOM 1245 N N . SER A 1 175 ? -1.347 -9.140 17.637 1.00 93.38 175 SER A N 1
ATOM 1246 C CA . SER A 1 175 ? 0.015 -9.140 18.203 1.00 93.38 175 SER A CA 1
ATOM 1247 C C . SER A 1 175 ? 0.551 -7.745 18.552 1.00 93.38 175 SER A C 1
ATOM 1249 O O . SER A 1 175 ? 1.457 -7.612 19.380 1.00 93.38 175 SER A O 1
ATOM 1251 N N . LEU A 1 176 ? 0.008 -6.705 17.913 1.00 93.06 176 LEU A N 1
ATOM 1252 C CA . LEU A 1 176 ? 0.405 -5.315 18.119 1.00 93.06 176 LEU A CA 1
ATOM 1253 C C . LEU A 1 176 ? -0.307 -4.679 19.325 1.00 93.06 176 LEU A C 1
ATOM 1255 O O . LEU A 1 176 ? 0.220 -3.702 19.867 1.00 93.06 176 LEU A O 1
ATOM 1259 N N . ASP A 1 177 ? -1.427 -5.256 19.776 1.00 93.62 177 ASP A N 1
ATOM 1260 C CA . ASP A 1 177 ? -2.227 -4.771 20.908 1.00 93.62 177 ASP A CA 1
ATOM 1261 C C . ASP A 1 177 ? -1.400 -4.735 22.200 1.00 93.62 177 ASP A C 1
ATOM 1263 O O . ASP A 1 177 ? -0.911 -5.757 22.692 1.00 93.62 177 ASP A O 1
ATOM 1267 N N . GLY A 1 178 ? -1.225 -3.549 22.783 1.00 91.38 178 GLY A N 1
ATOM 1268 C CA . GLY A 1 178 ? -0.456 -3.384 24.021 1.00 91.38 178 GLY A CA 1
ATOM 1269 C C . GLY A 1 178 ? 1.059 -3.485 23.845 1.00 91.38 178 GLY A C 1
ATOM 1270 O O . GLY A 1 178 ? 1.790 -3.511 24.840 1.00 91.38 178 GLY A O 1
ATOM 1271 N N . SER A 1 179 ? 1.553 -3.539 22.607 1.00 89.81 179 SER A N 1
ATOM 1272 C CA . SER A 1 179 ? 2.987 -3.523 22.324 1.00 89.81 179 SER A CA 1
ATOM 1273 C C . SER A 1 179 ? 3.601 -2.135 22.561 1.00 89.81 179 SER A C 1
ATOM 1275 O O . SER A 1 179 ? 2.922 -1.111 22.638 1.00 89.81 179 SER A O 1
ATOM 1277 N N . VAL A 1 180 ? 4.929 -2.075 22.687 1.00 84.44 180 VAL A N 1
ATOM 1278 C CA . VAL A 1 180 ? 5.643 -0.814 22.972 1.00 84.44 180 VAL A CA 1
ATOM 1279 C C . VAL A 1 180 ? 5.594 0.164 21.789 1.00 84.44 180 VAL A C 1
ATOM 1281 O O . VAL A 1 180 ? 5.676 1.369 22.006 1.00 84.44 180 VAL A O 1
ATOM 1284 N N . THR A 1 181 ? 5.467 -0.322 20.552 1.00 78.62 181 THR A N 1
ATOM 1285 C CA . THR A 1 181 ? 5.568 0.515 19.337 1.00 78.62 181 THR A CA 1
ATOM 1286 C C . THR A 1 181 ? 4.558 0.168 18.241 1.00 78.62 181 THR A C 1
ATOM 1288 O O . THR A 1 181 ? 4.577 0.790 17.184 1.00 78.62 181 THR A O 1
ATOM 1291 N N . GLY A 1 182 ? 3.712 -0.844 18.438 1.00 84.69 182 GLY A N 1
ATOM 1292 C CA . GLY A 1 182 ? 2.892 -1.428 17.375 1.00 84.69 182 GLY A CA 1
ATOM 1293 C C . GLY A 1 182 ? 1.452 -0.933 17.303 1.00 84.69 182 GLY A C 1
ATOM 1294 O O . GLY A 1 182 ? 0.813 -1.116 16.272 1.00 84.69 182 GLY A O 1
ATOM 1295 N N . GLU A 1 183 ? 0.944 -0.270 18.342 1.00 89.62 183 GLU A N 1
ATOM 1296 C CA . GLU A 1 183 ? -0.470 0.120 18.396 1.00 89.62 183 GLU A CA 1
ATOM 1297 C C . GLU A 1 183 ? -0.868 1.080 17.261 1.00 89.62 183 GLU A C 1
ATOM 1299 O O . GLU A 1 183 ? -1.948 0.958 16.689 1.00 89.62 183 GLU A O 1
ATOM 1304 N N . SER A 1 184 ? 0.013 2.000 16.850 1.00 91.25 184 SER A N 1
ATOM 1305 C CA . SER A 1 184 ? -0.280 2.868 15.699 1.00 91.25 184 SER A CA 1
ATOM 1306 C C . SER A 1 184 ? -0.402 2.094 14.390 1.00 91.25 184 SER A C 1
ATOM 1308 O O . SER A 1 184 ? -1.212 2.465 13.546 1.00 91.25 184 SER A O 1
ATOM 1310 N N . LEU A 1 185 ? 0.357 1.007 14.226 1.00 94.12 185 LEU A N 1
ATOM 1311 C CA . LEU A 1 185 ? 0.248 0.125 13.064 1.00 94.12 185 LEU A CA 1
ATOM 1312 C C . LEU A 1 185 ? -1.043 -0.699 13.111 1.00 94.12 185 LEU A C 1
ATOM 1314 O O . LEU A 1 185 ? -1.656 -0.901 12.064 1.00 94.12 185 LEU A O 1
ATOM 1318 N N . GLN A 1 186 ? -1.480 -1.118 14.305 1.00 95.50 186 GLN A N 1
ATOM 1319 C CA . GLN A 1 186 ? -2.783 -1.759 14.485 1.00 95.50 186 GLN A CA 1
ATOM 1320 C C . GLN A 1 186 ? -3.902 -0.798 14.071 1.00 95.50 186 GLN A C 1
ATOM 1322 O O . GLN A 1 186 ? -4.697 -1.128 13.197 1.00 95.50 186 GLN A O 1
ATOM 1327 N N . LEU A 1 187 ? -3.923 0.421 14.619 1.00 95.50 187 LEU A N 1
ATOM 1328 C CA . LEU A 1 187 ? -4.932 1.422 14.272 1.00 95.50 187 LEU A CA 1
ATOM 1329 C C . LEU A 1 187 ? -4.895 1.786 12.782 1.00 95.50 187 LEU A C 1
ATOM 1331 O O . LEU A 1 187 ? -5.952 1.914 12.173 1.00 95.50 187 LEU A O 1
ATOM 1335 N N . TYR A 1 188 ? -3.714 1.894 12.162 1.00 96.56 188 TYR A N 1
ATOM 1336 C CA . TYR A 1 188 ? -3.615 2.064 10.710 1.00 96.56 188 TYR A CA 1
ATOM 1337 C C . TYR A 1 188 ? -4.274 0.922 9.938 1.00 96.56 188 TYR A C 1
ATOM 1339 O O . TYR A 1 188 ? -5.001 1.202 8.988 1.00 96.56 188 TYR A O 1
ATOM 1347 N N . ALA A 1 189 ? -4.062 -0.335 10.342 1.00 96.50 189 ALA A N 1
ATOM 1348 C CA . ALA A 1 189 ? -4.700 -1.491 9.710 1.00 96.50 189 ALA A CA 1
ATOM 1349 C C . ALA A 1 189 ? -6.221 -1.440 9.846 1.00 96.50 189 ALA A C 1
ATOM 1351 O O . ALA A 1 189 ? -6.928 -1.586 8.854 1.00 96.50 189 ALA A O 1
ATOM 1352 N N . LEU A 1 190 ? -6.736 -1.143 11.040 1.00 97.56 190 LEU A N 1
ATOM 1353 C CA . LEU A 1 190 ? -8.179 -1.034 11.260 1.00 97.56 190 LEU A CA 1
ATOM 1354 C C . LEU A 1 190 ? -8.804 0.091 10.418 1.00 97.56 190 LEU A C 1
ATOM 1356 O O . LEU A 1 190 ? -9.857 -0.101 9.812 1.00 97.56 190 LEU A O 1
ATOM 1360 N N . ILE A 1 191 ? -8.153 1.256 10.352 1.00 98.19 191 ILE A N 1
ATOM 1361 C CA . ILE A 1 191 ? -8.621 2.402 9.559 1.00 98.19 191 ILE A CA 1
ATOM 1362 C C . ILE A 1 191 ? -8.565 2.083 8.058 1.00 98.19 191 ILE A C 1
ATOM 1364 O O . ILE A 1 191 ? -9.513 2.384 7.331 1.00 98.19 191 ILE A O 1
ATOM 1368 N N . GLY A 1 192 ? -7.471 1.472 7.599 1.00 98.06 192 GLY A N 1
ATOM 1369 C CA . GLY A 1 192 ? -7.273 1.076 6.207 1.00 98.06 192 GLY A CA 1
ATOM 1370 C C . GLY A 1 192 ? -8.301 0.046 5.744 1.00 98.06 192 GLY A C 1
ATOM 1371 O O . GLY A 1 192 ? -8.914 0.233 4.694 1.00 98.06 192 GLY A O 1
ATOM 1372 N N . LEU A 1 193 ? -8.566 -0.982 6.556 1.00 97.81 193 LEU A N 1
ATOM 1373 C CA . LEU A 1 193 ? -9.579 -2.003 6.276 1.00 97.81 193 LEU A CA 1
ATOM 1374 C C . LEU A 1 193 ? -11.007 -1.447 6.345 1.00 97.81 193 LEU A C 1
ATOM 1376 O O . LEU A 1 193 ? -11.827 -1.800 5.502 1.00 97.81 193 LEU A O 1
ATOM 1380 N N . GLN A 1 194 ? -11.311 -0.526 7.269 1.00 97.81 194 GLN A N 1
ATOM 1381 C CA . GLN A 1 194 ? -12.587 0.200 7.244 1.00 97.81 194 GLN A CA 1
ATOM 1382 C C . GLN A 1 194 ? -12.770 0.962 5.931 1.00 97.81 194 GLN A C 1
ATOM 1384 O O . GLN A 1 194 ? -13.840 0.912 5.321 1.00 97.81 194 GLN A O 1
ATOM 1389 N N . GLN A 1 195 ? -11.731 1.678 5.504 1.00 97.94 195 GLN A N 1
ATOM 1390 C CA . GLN A 1 195 ? -11.766 2.459 4.276 1.00 97.94 195 GLN A CA 1
ATOM 1391 C C . GLN A 1 195 ? -11.901 1.569 3.037 1.00 97.94 195 GLN A C 1
ATOM 1393 O O . GLN A 1 195 ? -12.613 1.938 2.103 1.00 97.94 195 GLN A O 1
ATOM 1398 N N . ALA A 1 196 ? -11.237 0.413 3.038 1.00 98.00 196 ALA A N 1
ATOM 1399 C CA . ALA A 1 196 ? -11.317 -0.557 1.962 1.00 98.00 196 ALA A CA 1
ATOM 1400 C C . ALA A 1 196 ? -12.679 -1.248 1.925 1.00 98.00 196 ALA A C 1
ATOM 1402 O O . ALA A 1 196 ? -13.202 -1.433 0.842 1.00 98.00 196 ALA A O 1
ATOM 1403 N N . TYR A 1 197 ? -13.288 -1.598 3.061 1.00 97.12 197 TYR A N 1
ATOM 1404 C CA . TYR A 1 197 ? -14.520 -2.398 3.120 1.00 97.12 197 TYR A CA 1
ATOM 1405 C C . TYR A 1 197 ? -15.651 -1.676 3.871 1.00 97.12 197 TYR A C 1
ATOM 1407 O O . TYR A 1 197 ? -16.126 -2.155 4.915 1.00 97.12 197 TYR A O 1
ATOM 1415 N N . PRO A 1 198 ? -16.138 -0.535 3.343 1.00 94.25 198 PRO A N 1
ATOM 1416 C CA . PRO A 1 198 ? -17.175 0.247 4.001 1.00 94.25 198 PRO A CA 1
ATOM 1417 C C . PRO A 1 198 ? -18.450 -0.584 4.194 1.00 94.25 198 PRO A C 1
ATOM 1419 O O . PRO A 1 198 ? -18.929 -1.261 3.284 1.00 94.25 198 PRO A O 1
ATOM 1422 N N . GLY A 1 199 ? -19.001 -0.545 5.409 1.00 92.00 199 GLY A N 1
ATOM 1423 C CA . GLY A 1 199 ? -20.197 -1.302 5.796 1.00 92.00 199 GLY A CA 1
ATOM 1424 C C . GLY A 1 199 ? -19.957 -2.772 6.168 1.00 92.00 199 GLY A C 1
ATOM 1425 O O . GLY A 1 199 ? -20.866 -3.396 6.710 1.00 92.00 199 GLY A O 1
ATOM 1426 N N . GLN A 1 200 ? -18.761 -3.322 5.929 1.00 95.06 200 GLN A N 1
ATOM 1427 C CA . GLN A 1 200 ? -18.370 -4.662 6.398 1.00 95.06 200 GLN A CA 1
ATOM 1428 C C . GLN A 1 200 ? -17.419 -4.603 7.600 1.00 95.06 200 GLN A C 1
ATOM 1430 O O . GLN A 1 200 ? -17.450 -5.500 8.440 1.00 95.06 200 GLN A O 1
ATOM 1435 N N . PHE A 1 201 ? -16.624 -3.534 7.710 1.00 96.56 201 PHE A N 1
ATOM 1436 C CA . PHE A 1 201 ? -15.646 -3.326 8.779 1.00 96.56 201 PHE A CA 1
ATOM 1437 C C . PHE A 1 201 ? -15.983 -2.053 9.593 1.00 96.56 201 PHE A C 1
ATOM 1439 O O . PHE A 1 201 ? -15.452 -0.979 9.309 1.00 96.56 201 PHE A O 1
ATOM 1446 N N . PRO A 1 202 ? -16.917 -2.124 10.565 1.00 95.44 202 PRO A N 1
ATOM 1447 C CA . PRO A 1 202 ? -17.494 -0.958 11.245 1.00 95.44 202 PRO A CA 1
ATOM 1448 C C . PRO A 1 202 ? -16.630 -0.465 12.423 1.00 95.44 202 PRO A C 1
ATOM 1450 O O . PRO A 1 202 ? -17.035 -0.522 13.590 1.00 95.44 202 PRO A O 1
ATOM 1453 N N . LEU A 1 203 ? -15.418 0.019 12.139 1.00 97.00 203 LEU A N 1
ATOM 1454 C CA . LEU A 1 203 ? -14.523 0.571 13.163 1.00 97.00 203 LEU A CA 1
ATOM 1455 C C . LEU A 1 203 ? -15.147 1.797 13.858 1.00 97.00 203 LEU A C 1
ATOM 1457 O O . LEU A 1 203 ? -15.155 1.854 15.087 1.00 97.00 203 LEU A O 1
ATOM 1461 N N . ASP A 1 204 ? -15.738 2.728 13.107 1.00 95.81 204 ASP A N 1
ATOM 1462 C CA . ASP A 1 204 ? -16.319 3.987 13.610 1.00 95.81 204 ASP A CA 1
ATOM 1463 C C . ASP A 1 204 ? -17.399 3.784 14.680 1.00 95.81 204 ASP A C 1
ATOM 1465 O O . ASP A 1 204 ? -17.548 4.609 15.592 1.00 95.81 204 ASP A O 1
ATOM 1469 N N . ASP A 1 205 ? -18.151 2.688 14.573 1.00 94.75 205 ASP A N 1
ATOM 1470 C CA . ASP A 1 205 ? -19.202 2.312 15.522 1.00 94.75 205 ASP A CA 1
ATOM 1471 C C . ASP A 1 205 ? -18.619 1.763 16.829 1.00 94.75 205 ASP A C 1
ATOM 1473 O O . ASP A 1 205 ? -19.258 1.825 17.880 1.00 94.75 205 ASP A O 1
ATOM 1477 N N . SER A 1 206 ? -17.386 1.258 16.772 1.00 95.62 206 SER A N 1
ATOM 1478 C CA . SER A 1 206 ? -16.671 0.671 17.904 1.00 95.62 206 SER A C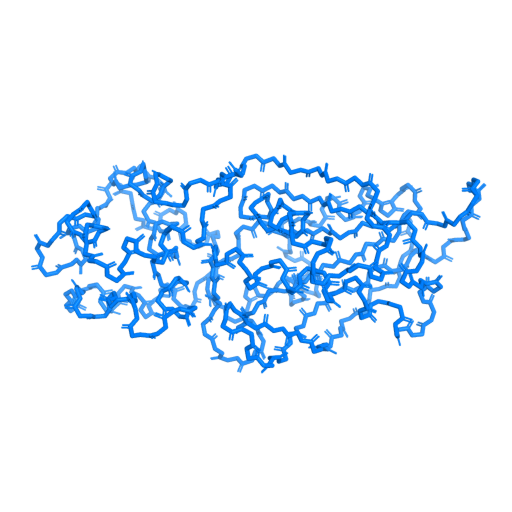A 1
ATOM 1479 C C . SER A 1 206 ? -15.773 1.677 18.629 1.00 95.62 206 SER A C 1
ATOM 1481 O O . SER A 1 206 ? -15.337 1.394 19.744 1.00 95.62 206 SER A O 1
ATOM 1483 N N . LEU A 1 207 ? -15.487 2.844 18.040 1.00 97.81 207 LEU A N 1
ATOM 1484 C CA . LEU A 1 207 ? -14.609 3.862 18.622 1.00 97.81 207 LEU A CA 1
ATOM 1485 C C . LEU A 1 207 ? -15.326 4.765 19.638 1.00 97.81 207 LEU A C 1
ATOM 1487 O O . LEU A 1 207 ? -16.393 5.330 19.391 1.00 97.81 207 LEU A O 1
ATOM 1491 N N . SER A 1 208 ? -14.664 4.997 20.772 1.00 98.12 208 SER A N 1
ATOM 1492 C CA . SER A 1 208 ? -15.008 6.065 21.715 1.00 98.12 208 SER A CA 1
ATOM 1493 C C . SER A 1 208 ? -14.719 7.454 21.124 1.00 98.12 208 SER A C 1
ATOM 1495 O O . SER A 1 208 ? -14.077 7.592 20.083 1.00 98.12 208 SER A O 1
ATOM 1497 N N . ALA A 1 209 ? -15.113 8.525 21.824 1.00 97.62 209 ALA A N 1
ATOM 1498 C CA . ALA A 1 209 ? -14.758 9.891 21.423 1.00 97.62 209 ALA A CA 1
ATOM 1499 C C . ALA A 1 209 ? -13.231 10.109 21.333 1.00 97.62 209 ALA A C 1
ATOM 1501 O O . ALA A 1 209 ? -12.758 10.784 20.419 1.00 97.62 209 ALA A O 1
ATOM 1502 N N . ALA A 1 210 ? -12.459 9.506 22.244 1.00 95.31 210 ALA A N 1
ATOM 1503 C CA . ALA A 1 210 ? -10.997 9.543 22.202 1.00 95.31 210 ALA A CA 1
ATOM 1504 C C . ALA A 1 210 ? -10.439 8.724 21.025 1.00 95.31 210 ALA A C 1
ATOM 1506 O O . ALA A 1 210 ? -9.483 9.154 20.378 1.00 95.31 210 ALA A O 1
ATOM 1507 N N . GLY A 1 211 ? -11.068 7.588 20.710 1.00 96.75 211 GLY A N 1
ATOM 1508 C CA . GLY A 1 211 ? -10.755 6.778 19.533 1.00 96.75 211 GLY A CA 1
ATOM 1509 C C . GLY A 1 211 ? -10.944 7.552 18.232 1.00 96.75 211 GLY A C 1
ATOM 1510 O O . GLY A 1 211 ? -10.008 7.653 17.449 1.00 96.75 211 GLY A O 1
ATOM 1511 N N . LYS A 1 212 ? -12.096 8.207 18.052 1.00 98.06 212 LYS A N 1
ATOM 1512 C CA . LYS A 1 212 ? -12.390 9.032 16.863 1.00 98.06 212 LYS A CA 1
ATOM 1513 C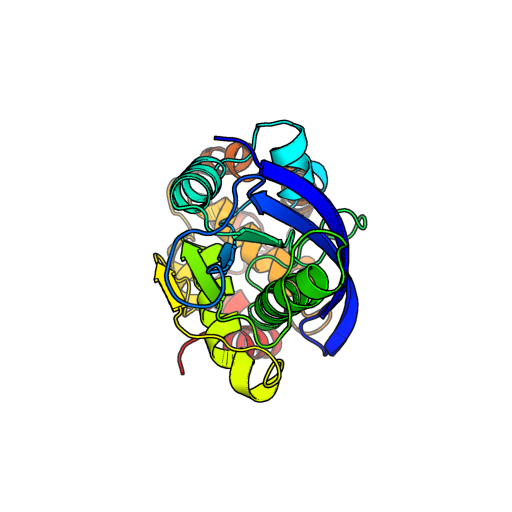 C . LYS A 1 212 ? -11.426 10.209 16.711 1.00 98.06 212 LYS A C 1
ATOM 1515 O O . LYS A 1 212 ? -10.973 10.510 15.611 1.00 98.06 212 LYS A O 1
ATOM 1520 N N . ALA A 1 213 ? -11.067 10.865 17.817 1.00 97.00 213 ALA A N 1
ATOM 1521 C CA . ALA A 1 213 ? -10.053 11.919 17.798 1.00 97.00 213 ALA A CA 1
ATOM 1522 C C . ALA A 1 213 ? -8.663 11.377 17.413 1.00 97.00 213 ALA A C 1
ATOM 1524 O O . ALA A 1 213 ? -7.919 12.032 16.682 1.00 97.00 213 ALA A O 1
ATOM 1525 N N . THR A 1 214 ? -8.323 10.173 17.880 1.00 95.62 214 THR A N 1
ATOM 1526 C CA . THR A 1 214 ? -7.061 9.498 17.550 1.00 95.62 214 THR A CA 1
ATOM 1527 C C . THR A 1 214 ? -7.016 9.095 16.081 1.00 95.62 214 THR A C 1
ATOM 1529 O O . THR A 1 214 ? -6.038 9.398 15.407 1.00 95.62 214 THR A O 1
ATOM 1532 N N . GLU A 1 215 ? -8.083 8.491 15.561 1.00 97.06 215 GLU A N 1
ATOM 1533 C CA . GLU A 1 215 ? -8.228 8.161 14.143 1.00 97.06 215 GLU A CA 1
ATOM 1534 C C . GLU A 1 215 ? -8.059 9.402 13.258 1.00 97.06 215 GLU A C 1
ATOM 1536 O O . GLU A 1 215 ? -7.267 9.387 12.314 1.00 97.06 215 GLU A O 1
ATOM 1541 N N . ALA A 1 216 ? -8.759 10.497 13.576 1.00 97.19 216 ALA A N 1
ATOM 1542 C CA . ALA A 1 216 ? -8.648 11.744 12.824 1.00 97.19 216 ALA A CA 1
ATOM 1543 C C . ALA A 1 216 ? -7.208 12.285 12.811 1.00 97.19 216 ALA A C 1
ATOM 1545 O O . ALA A 1 216 ? -6.753 12.802 11.794 1.00 97.19 216 ALA A O 1
ATOM 1546 N N . SER A 1 217 ? -6.479 12.134 13.921 1.00 95.81 217 SER A N 1
ATOM 1547 C CA . SER A 1 217 ? -5.063 12.496 14.018 1.00 95.81 217 SER A CA 1
ATOM 1548 C C . SER A 1 217 ? -4.184 11.593 13.144 1.00 95.81 217 SER A C 1
ATOM 1550 O O . SER A 1 217 ? -3.403 12.090 12.332 1.00 95.81 217 SER A O 1
ATOM 1552 N N . LEU A 1 218 ? -4.357 10.271 13.239 1.00 95.88 218 LEU A N 1
ATOM 1553 C CA . LEU A 1 218 ? -3.598 9.274 12.477 1.00 95.88 218 LEU A CA 1
ATOM 1554 C C . LEU A 1 218 ? -3.752 9.449 10.960 1.00 95.88 218 LEU A C 1
ATOM 1556 O O . LEU A 1 218 ? -2.762 9.355 10.238 1.00 95.88 218 LEU A O 1
ATOM 1560 N N . LYS A 1 219 ? -4.949 9.816 10.478 1.00 97.06 219 LYS A N 1
ATOM 1561 C CA . LYS A 1 219 ? -5.224 10.150 9.062 1.00 97.06 219 LYS A CA 1
ATOM 1562 C C . LYS A 1 219 ? -4.414 11.341 8.523 1.00 97.06 219 LYS A C 1
ATOM 1564 O O . LYS A 1 219 ? -4.452 11.625 7.331 1.00 97.06 219 LYS A O 1
ATOM 1569 N N . THR A 1 220 ? -3.670 12.042 9.378 1.00 96.00 220 THR A N 1
ATOM 1570 C CA . THR A 1 220 ? -2.804 13.168 8.996 1.00 96.00 220 THR A CA 1
ATOM 1571 C C . THR A 1 220 ? -1.317 12.896 9.195 1.00 96.00 220 THR A C 1
ATOM 1573 O O . THR A 1 220 ? -0.509 13.779 8.915 1.00 96.00 220 THR A O 1
ATOM 1576 N N . GLN A 1 221 ? -0.930 11.710 9.667 1.00 95.56 221 GLN A N 1
ATOM 1577 C CA . GLN A 1 221 ? 0.438 11.422 10.096 1.00 95.56 221 GLN A CA 1
ATOM 1578 C C . GLN A 1 221 ? 1.131 10.415 9.173 1.00 95.56 221 GLN A C 1
ATOM 1580 O O . GLN A 1 221 ? 0.494 9.546 8.574 1.00 95.56 221 GLN A O 1
ATOM 1585 N N . CYS A 1 222 ? 2.453 10.544 9.065 1.00 96.00 222 CYS A N 1
ATOM 1586 C CA . CYS A 1 222 ? 3.318 9.557 8.418 1.00 96.00 222 CYS A CA 1
ATOM 1587 C C . CYS A 1 222 ? 3.909 8.603 9.455 1.00 96.00 222 CYS A C 1
ATOM 1589 O O . CYS A 1 222 ? 4.025 8.954 10.630 1.00 96.00 222 CYS A O 1
ATOM 1591 N N . VAL A 1 223 ? 4.327 7.411 9.029 1.00 93.88 223 VAL A N 1
ATOM 1592 C CA . VAL A 1 223 ? 4.745 6.313 9.921 1.00 93.88 223 VAL A CA 1
ATOM 1593 C C . VAL A 1 223 ? 5.782 6.739 10.968 1.00 93.88 223 VAL A C 1
ATOM 1595 O O . VAL A 1 223 ? 5.656 6.409 12.144 1.00 93.88 223 VAL A O 1
ATOM 1598 N N . VAL A 1 224 ? 6.772 7.549 10.580 1.00 89.31 224 VAL A N 1
ATOM 1599 C CA . VAL A 1 224 ? 7.855 7.984 11.479 1.00 89.31 224 VAL A CA 1
ATOM 1600 C C . VAL A 1 224 ? 7.310 8.808 12.645 1.00 89.31 224 VAL A C 1
ATOM 1602 O O . VAL A 1 224 ? 7.831 8.733 13.755 1.00 89.31 224 VAL A O 1
ATOM 1605 N N . GLN A 1 225 ? 6.240 9.571 12.411 1.00 87.06 225 GLN A N 1
ATOM 1606 C CA . GLN A 1 225 ? 5.590 10.386 13.436 1.00 87.06 225 GLN A CA 1
ATOM 1607 C C . GLN A 1 225 ? 4.796 9.523 14.426 1.00 87.06 225 GLN A C 1
ATOM 1609 O O . GLN A 1 225 ? 4.614 9.929 15.571 1.00 87.06 225 GLN A O 1
ATOM 1614 N N . THR A 1 226 ? 4.330 8.341 14.011 1.00 86.38 226 THR A N 1
ATOM 1615 C CA . THR A 1 226 ? 3.357 7.544 14.777 1.00 86.38 226 THR A CA 1
ATOM 1616 C C . THR A 1 226 ? 3.963 6.385 15.545 1.00 86.38 226 THR A C 1
ATOM 1618 O O . THR A 1 226 ? 3.368 5.937 16.527 1.00 86.38 226 THR A O 1
ATOM 1621 N N . LEU A 1 227 ? 5.148 5.910 15.156 1.00 80.44 227 LEU A N 1
ATOM 1622 C CA . LEU A 1 227 ? 5.815 4.770 15.801 1.00 80.44 227 LEU A CA 1
ATOM 1623 C C . LEU A 1 227 ? 6.141 4.992 17.289 1.00 80.44 227 LEU A C 1
ATOM 1625 O O . LEU A 1 227 ? 6.270 4.028 18.037 1.00 80.44 227 LEU A O 1
ATOM 1629 N N . THR A 1 228 ? 6.255 6.242 17.745 1.00 74.94 228 THR A N 1
ATOM 1630 C CA . THR A 1 228 ? 6.570 6.579 19.147 1.00 74.94 228 THR A CA 1
ATOM 1631 C C . THR A 1 228 ? 5.382 7.140 19.931 1.00 74.94 228 THR A C 1
ATOM 1633 O O . THR A 1 228 ? 5.507 7.396 21.128 1.00 74.94 228 THR A O 1
ATOM 1636 N N . GLY A 1 229 ? 4.225 7.333 19.287 1.00 76.94 229 GLY A N 1
ATOM 1637 C CA . GLY A 1 229 ? 3.095 8.061 19.874 1.00 76.94 229 GLY A CA 1
ATOM 1638 C C . GLY A 1 229 ? 2.224 7.252 20.839 1.00 76.94 229 GLY A C 1
ATOM 1639 O O . GLY A 1 229 ? 1.518 7.840 21.658 1.00 76.94 229 GLY A O 1
ATOM 1640 N N . TYR A 1 230 ? 2.266 5.919 20.759 1.00 84.25 230 TYR A N 1
ATOM 1641 C CA . TYR A 1 230 ? 1.254 5.048 21.375 1.00 84.25 230 TYR A CA 1
ATOM 1642 C C . TYR A 1 230 ? 1.843 3.857 22.154 1.00 84.25 230 TYR A C 1
ATOM 1644 O O . TYR A 1 230 ? 1.435 2.717 21.938 1.00 84.25 230 TYR A O 1
ATOM 1652 N N . PRO A 1 231 ? 2.813 4.074 23.062 1.00 88.12 231 PRO A N 1
ATOM 1653 C CA . PRO A 1 231 ? 3.456 2.969 23.756 1.00 88.12 231 PRO A CA 1
ATOM 1654 C C . PRO A 1 231 ? 2.512 2.273 24.737 1.00 88.12 231 PRO A C 1
ATOM 1656 O O . PRO A 1 231 ? 1.893 2.930 25.577 1.00 88.12 231 PRO A O 1
ATOM 1659 N N . LEU A 1 232 ? 2.460 0.936 24.663 1.00 88.50 232 LEU A N 1
ATOM 1660 C CA . LEU A 1 232 ? 1.677 0.055 25.545 1.00 88.50 232 LEU A CA 1
ATOM 1661 C C . LEU A 1 232 ? 0.163 0.310 25.509 1.00 88.50 232 LEU A C 1
ATOM 1663 O O . LEU A 1 232 ? -0.567 -0.154 26.388 1.00 88.50 232 LEU A O 1
ATOM 1667 N N . LYS A 1 233 ? -0.296 1.066 24.511 1.00 93.06 233 LYS A N 1
ATOM 1668 C CA . LYS A 1 233 ? -1.708 1.320 24.263 1.00 93.06 233 LYS A CA 1
ATOM 1669 C C . LYS A 1 233 ? -2.358 0.096 23.642 1.00 93.06 233 LYS A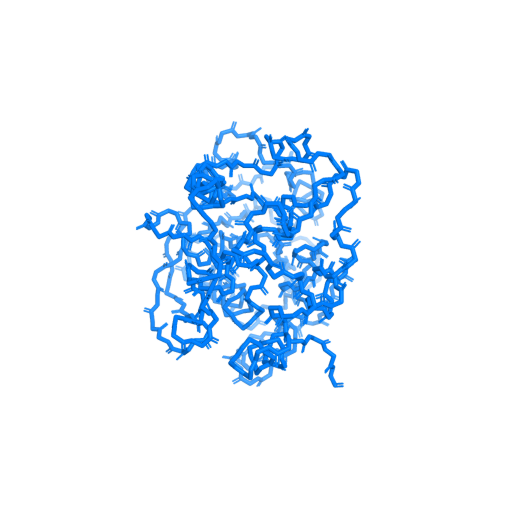 C 1
ATOM 1671 O O . LYS A 1 233 ? -1.680 -0.691 22.991 1.00 93.06 233 LYS A O 1
ATOM 1676 N N . LYS A 1 234 ? -3.648 -0.063 23.916 1.00 94.94 234 LYS A N 1
ATOM 1677 C CA . LYS A 1 234 ? -4.470 -1.169 23.423 1.00 94.94 234 LYS A CA 1
ATOM 1678 C C . LYS A 1 234 ? -5.679 -0.637 22.689 1.00 94.94 234 LYS A C 1
ATOM 1680 O O . LYS A 1 234 ? -6.182 0.432 23.046 1.00 94.94 234 LYS A O 1
ATOM 1685 N N . PHE A 1 235 ? -6.272 -1.464 21.840 1.00 95.88 235 PHE A N 1
ATOM 1686 C CA . PHE A 1 235 ? -7.525 -1.141 21.172 1.00 95.88 235 PHE A CA 1
ATOM 1687 C C . PHE A 1 235 ? -8.628 -0.731 22.162 1.00 95.88 235 PHE A C 1
ATOM 1689 O O . PHE A 1 235 ? -9.397 0.199 21.912 1.00 95.88 235 PHE A O 1
ATOM 1696 N N . SER A 1 236 ? -8.672 -1.367 23.339 1.00 96.00 236 SER A N 1
ATOM 1697 C CA . SER A 1 236 ? -9.638 -1.046 24.398 1.00 96.00 236 SER A CA 1
ATOM 1698 C C . SER A 1 236 ? -9.507 0.372 24.968 1.00 96.00 236 SER A C 1
ATOM 1700 O O . SER A 1 236 ? -10.453 0.861 25.579 1.00 96.00 236 SER A O 1
ATOM 1702 N N . ASP A 1 237 ? -8.361 1.036 24.782 1.00 95.31 237 ASP A N 1
ATOM 1703 C CA . ASP A 1 237 ? -8.172 2.445 25.154 1.00 95.31 237 ASP A CA 1
ATOM 1704 C C . ASP A 1 237 ? -8.861 3.404 24.165 1.00 95.31 237 ASP A C 1
ATOM 1706 O O . ASP A 1 237 ? -9.099 4.570 24.491 1.00 95.31 237 ASP A O 1
ATOM 1710 N N . TYR A 1 238 ? -9.178 2.925 22.958 1.00 95.56 238 TYR A N 1
ATOM 1711 C CA . TYR A 1 238 ? -9.786 3.697 21.872 1.00 95.56 238 TYR A CA 1
ATOM 1712 C C . TYR A 1 238 ? -11.236 3.309 21.614 1.00 95.56 238 TYR A C 1
ATOM 1714 O O . TYR A 1 238 ? -12.011 4.146 21.145 1.00 95.56 238 TYR A O 1
ATOM 1722 N N . SER A 1 239 ? -11.625 2.081 21.940 1.00 96.75 239 SER A N 1
ATOM 1723 C CA . SER A 1 239 ? -12.963 1.557 21.691 1.00 96.75 239 SER A CA 1
ATOM 1724 C C . SER A 1 239 ? -13.988 1.968 22.760 1.00 96.75 239 SER A C 1
ATOM 1726 O O . SER A 1 239 ? -13.655 2.524 23.808 1.00 96.75 239 SER A O 1
ATOM 1728 N N . THR A 1 240 ? -15.266 1.657 22.542 1.00 95.69 240 THR A N 1
ATOM 1729 C CA . THR A 1 240 ? -16.339 1.764 23.548 1.00 95.69 240 THR A CA 1
ATOM 1730 C C . THR A 1 240 ? -16.333 0.591 24.542 1.00 95.69 240 THR A C 1
ATOM 1732 O O . THR A 1 240 ? -17.389 0.107 24.946 1.00 95.69 240 THR A O 1
ATOM 1735 N N . GLY A 1 241 ? -15.144 0.113 24.927 1.00 88.81 241 GLY A N 1
ATOM 1736 C CA . GLY A 1 241 ? -14.942 -0.960 25.906 1.00 88.81 241 GLY A CA 1
ATOM 1737 C C . GLY A 1 241 ? -14.742 -2.363 25.324 1.00 88.81 241 GLY A C 1
ATOM 1738 O O . GLY A 1 241 ? -14.611 -3.311 26.095 1.00 88.81 241 GLY A O 1
ATOM 1739 N N . ALA A 1 242 ? -14.699 -2.510 23.997 1.00 94.38 242 ALA A N 1
ATOM 1740 C CA . ALA A 1 242 ? -14.380 -3.776 23.338 1.00 94.38 242 ALA A CA 1
ATOM 1741 C C . ALA A 1 242 ? -12.860 -4.018 23.278 1.00 94.38 242 ALA A C 1
ATOM 1743 O O . ALA A 1 242 ? -12.088 -3.089 23.030 1.00 94.38 242 ALA A O 1
ATOM 1744 N N . THR A 1 243 ? -12.418 -5.263 23.460 1.00 96.62 243 THR A N 1
ATOM 1745 C CA . THR A 1 243 ? -11.037 -5.665 23.131 1.00 96.62 243 THR A CA 1
ATOM 1746 C C . THR A 1 243 ? -10.873 -5.857 21.623 1.00 96.62 243 THR A C 1
ATOM 1748 O O . THR A 1 243 ? -11.869 -6.011 20.912 1.00 96.62 243 THR A O 1
ATOM 1751 N N . ILE A 1 244 ? -9.628 -5.898 21.128 1.00 96.12 244 ILE A N 1
ATOM 1752 C CA . ILE A 1 244 ? -9.369 -6.159 19.703 1.00 96.12 244 ILE A CA 1
ATOM 1753 C C . ILE A 1 244 ? -9.968 -7.505 19.269 1.00 96.12 244 ILE A C 1
ATOM 1755 O O . ILE A 1 244 ? -10.685 -7.573 18.284 1.00 96.12 244 ILE A O 1
ATOM 1759 N N . GLN A 1 245 ? -9.849 -8.550 20.092 1.00 96.56 245 GLN A N 1
ATOM 1760 C CA . GLN A 1 245 ? -10.408 -9.872 19.783 1.00 96.56 245 GLN A CA 1
ATOM 1761 C C . GLN A 1 245 ? -11.942 -9.867 19.717 1.00 96.56 245 GLN A C 1
ATOM 1763 O O . GLN A 1 245 ? -12.533 -10.637 18.963 1.00 96.56 245 GLN A O 1
ATOM 1768 N N . GLN A 1 246 ? -12.608 -9.028 20.519 1.00 96.62 246 GLN A N 1
ATOM 1769 C CA . GLN A 1 246 ? -14.065 -8.874 20.458 1.00 96.62 246 GLN A CA 1
ATOM 1770 C C . GLN A 1 246 ? -14.497 -8.132 19.193 1.00 96.62 246 GLN A C 1
ATOM 1772 O O . GLN A 1 246 ? -15.534 -8.467 18.622 1.00 96.62 246 GLN A O 1
ATOM 1777 N N . PHE A 1 247 ? -13.713 -7.143 18.761 1.00 97.00 247 PHE A N 1
ATOM 1778 C CA . PHE A 1 247 ? -13.925 -6.452 17.496 1.00 97.00 247 PHE A CA 1
ATOM 1779 C C . PHE A 1 247 ? -13.704 -7.396 16.303 1.00 97.00 247 PHE A C 1
ATOM 1781 O O . PHE A 1 247 ? -14.600 -7.551 15.474 1.00 97.00 247 PHE A O 1
ATOM 1788 N N . ASP A 1 248 ? -12.594 -8.134 16.294 1.00 96.19 248 ASP A N 1
ATOM 1789 C CA . ASP A 1 248 ? -12.217 -9.065 15.224 1.00 96.19 248 ASP A CA 1
ATOM 1790 C C . ASP A 1 248 ? -13.181 -10.249 15.080 1.00 96.19 248 ASP A C 1
ATOM 1792 O O . ASP A 1 248 ? -13.323 -10.827 14.002 1.00 96.19 248 ASP A O 1
ATOM 1796 N N . ALA A 1 249 ? -13.870 -10.618 16.163 1.00 95.88 249 ALA A N 1
ATOM 1797 C CA . ALA A 1 249 ? -14.876 -11.676 16.165 1.00 95.88 249 ALA A CA 1
ATOM 1798 C C . ALA A 1 249 ? -16.227 -11.255 15.556 1.00 95.88 249 ALA A C 1
ATOM 1800 O O . ALA A 1 249 ? -17.099 -12.111 15.372 1.00 95.88 249 ALA A O 1
ATOM 1801 N N . GLN A 1 250 ? -16.442 -9.968 15.253 1.00 96.06 250 GLN A N 1
ATOM 1802 C CA . GLN A 1 250 ? -17.676 -9.527 14.604 1.00 96.06 250 GLN A CA 1
ATOM 1803 C C . GLN A 1 250 ? -17.790 -10.159 13.204 1.00 96.06 250 GLN A C 1
ATOM 1805 O O . GLN A 1 250 ? -16.811 -10.150 12.459 1.00 96.06 250 GLN A O 1
ATOM 1810 N N . PRO A 1 251 ? -18.965 -10.679 12.789 1.00 94.06 251 PRO A N 1
ATOM 1811 C CA . PRO A 1 251 ? -19.082 -11.441 11.542 1.00 94.06 251 PRO A CA 1
ATOM 1812 C C . PRO A 1 251 ? -18.587 -10.711 10.283 1.00 94.06 251 PRO A C 1
ATOM 1814 O O . PRO A 1 251 ? -17.936 -11.327 9.442 1.00 94.06 251 PRO A O 1
ATOM 1817 N N . GLY A 1 252 ? -18.870 -9.408 10.159 1.00 94.56 252 GLY A N 1
ATOM 1818 C CA . GLY A 1 252 ? -18.395 -8.595 9.031 1.00 94.56 252 GLY A CA 1
ATOM 1819 C C . GLY A 1 252 ? -16.875 -8.418 9.036 1.00 94.56 252 GLY A C 1
ATOM 1820 O O . GLY A 1 252 ? -16.222 -8.653 8.022 1.00 94.56 252 GLY A O 1
ATOM 1821 N N . VAL A 1 253 ? -16.308 -8.116 10.205 1.00 96.88 253 VAL A N 1
ATOM 1822 C CA . VAL A 1 253 ? -14.865 -7.939 10.413 1.00 96.88 253 VAL A CA 1
ATOM 1823 C C . VAL A 1 253 ? -14.102 -9.234 10.119 1.00 96.88 253 VAL A C 1
ATOM 1825 O O . VAL A 1 253 ? -13.155 -9.234 9.337 1.00 96.88 253 VAL A O 1
ATOM 1828 N N . ALA A 1 254 ? -14.560 -10.363 10.665 1.00 95.31 254 ALA A N 1
ATOM 1829 C CA . ALA A 1 254 ? -13.964 -11.674 10.417 1.00 95.31 254 ALA A CA 1
ATOM 1830 C C . ALA A 1 254 ? -13.999 -12.065 8.928 1.00 95.31 254 ALA A C 1
ATOM 1832 O O . ALA A 1 254 ? -13.053 -12.673 8.429 1.00 95.31 254 ALA A O 1
ATOM 1833 N N . SER A 1 255 ? -15.072 -11.705 8.213 1.00 94.81 255 SER A N 1
ATOM 1834 C CA . SER A 1 255 ? -15.183 -11.921 6.766 1.00 94.81 255 SER A CA 1
ATOM 1835 C C . SER A 1 255 ? -14.160 -11.096 5.985 1.00 94.81 255 SER A C 1
ATOM 1837 O O . SER A 1 255 ? -13.549 -11.625 5.062 1.00 94.81 255 SER A O 1
ATOM 1839 N N . VAL A 1 256 ? -13.947 -9.830 6.356 1.00 96.06 256 VAL A N 1
ATOM 1840 C CA . VAL A 1 256 ? -12.918 -8.978 5.735 1.00 96.06 256 VAL A CA 1
ATOM 1841 C C . VAL A 1 256 ? -11.524 -9.551 5.986 1.00 96.0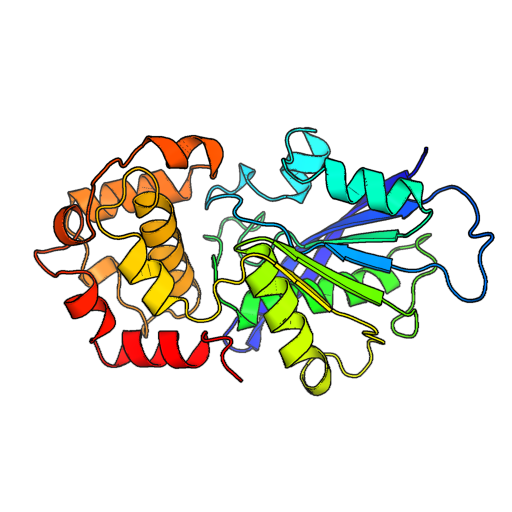6 256 VAL A C 1
ATOM 1843 O O . VAL A 1 256 ? -10.781 -9.766 5.037 1.00 96.06 256 VAL A O 1
ATOM 1846 N N . TYR A 1 257 ? -11.198 -9.931 7.225 1.00 95.44 257 TYR A N 1
ATOM 1847 C CA . TYR A 1 257 ? -9.913 -10.579 7.508 1.00 95.44 257 TYR A CA 1
ATOM 1848 C C . TYR A 1 257 ? -9.696 -11.862 6.706 1.00 95.44 257 TYR A C 1
ATOM 1850 O O . TYR A 1 257 ? -8.577 -12.123 6.283 1.00 95.44 257 TYR A O 1
ATOM 1858 N N . ALA A 1 258 ? -10.742 -12.659 6.477 1.00 92.25 258 ALA A N 1
ATOM 1859 C CA . ALA A 1 258 ? -10.643 -13.853 5.643 1.00 92.25 258 ALA A CA 1
ATOM 1860 C C . ALA A 1 258 ? -10.412 -13.530 4.154 1.00 92.25 258 ALA A C 1
ATOM 1862 O O . ALA A 1 258 ? -9.795 -14.332 3.458 1.00 92.25 258 ALA A O 1
ATOM 1863 N N . GLN A 1 259 ? -10.894 -12.381 3.669 1.00 89.75 259 GLN A N 1
ATOM 1864 C CA . GLN A 1 259 ? -10.677 -11.908 2.297 1.00 89.75 259 GLN A CA 1
ATOM 1865 C C . GLN A 1 259 ? -9.270 -11.318 2.095 1.00 89.75 259 GLN A C 1
ATOM 1867 O O . GLN A 1 259 ? -8.720 -11.469 1.009 1.00 89.75 259 GLN A O 1
ATOM 1872 N N . ASP A 1 260 ? -8.678 -10.706 3.129 1.00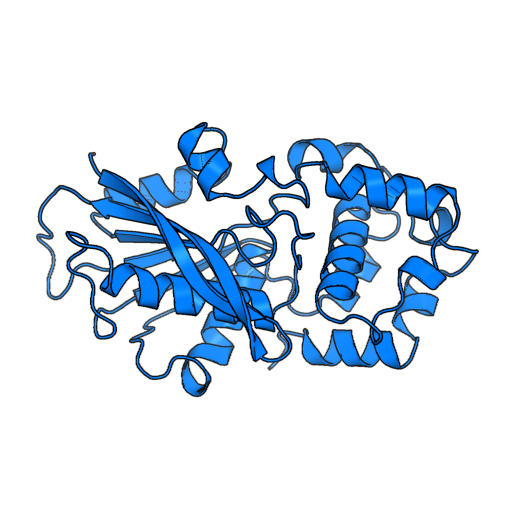 88.25 260 ASP A N 1
ATOM 1873 C CA . ASP A 1 260 ? -7.344 -10.072 3.093 1.00 88.25 260 ASP A CA 1
ATOM 1874 C C . ASP A 1 260 ? -6.216 -10.909 3.724 1.00 88.25 260 ASP A C 1
ATOM 1876 O O . ASP A 1 260 ? -5.125 -10.401 3.990 1.00 88.25 260 ASP A O 1
ATOM 1880 N N . ASN A 1 261 ? -6.424 -12.211 3.931 1.00 87.31 261 ASN A N 1
ATOM 1881 C CA . ASN A 1 261 ? -5.376 -13.111 4.414 1.00 87.31 261 ASN A CA 1
ATOM 1882 C C . ASN A 1 261 ? -4.575 -13.709 3.241 1.00 87.31 261 ASN A C 1
ATOM 1884 O O . ASN A 1 261 ? -5.128 -14.413 2.399 1.00 87.31 261 ASN A O 1
ATOM 1888 N N . LEU A 1 262 ? -3.258 -13.480 3.207 1.00 82.50 262 LEU A N 1
ATOM 1889 C CA . LEU A 1 262 ? -2.327 -14.012 2.198 1.00 82.50 262 LEU A CA 1
ATOM 1890 C C . LEU A 1 262 ? -1.852 -15.438 2.545 1.00 82.50 262 LEU A C 1
ATOM 1892 O O . LEU A 1 262 ? -0.718 -15.833 2.271 1.00 82.50 262 LEU A O 1
ATOM 1896 N N . THR A 1 263 ? -2.697 -16.223 3.202 1.00 64.75 263 THR A N 1
ATOM 1897 C CA . THR A 1 263 ? -2.451 -17.650 3.411 1.00 64.75 263 THR A CA 1
ATOM 1898 C C . THR A 1 263 ? -3.164 -18.403 2.295 1.00 64.75 263 THR A C 1
ATOM 1900 O O . THR A 1 263 ? -4.388 -18.474 2.263 1.00 64.75 263 THR A O 1
ATOM 1903 N N . GLY A 1 264 ? -2.377 -18.850 1.310 1.00 47.91 264 GLY A N 1
ATOM 1904 C CA . GLY A 1 264 ? -2.865 -19.617 0.159 1.00 47.91 264 GLY A CA 1
ATOM 1905 C C . GLY A 1 264 ? -3.537 -20.934 0.525 1.00 47.91 264 GLY A C 1
ATOM 1906 O O . GLY A 1 264 ? -3.261 -21.469 1.625 1.00 47.91 264 GLY A O 1
#

Secondary structure (DSSP, 8-state):
--EEEEEEEEEEE-TTS-EEEEEEEEEEESSPP-SSSSPPEEEEE----BSSGGG-HHHHHHHT--TTHHHHHHHHHTT-EEEEE--TTTTTTSPP-TT-HHHHHHHHHHHHHHHTTSTT----TTS-EEEEEETHHHHHHHHHHHHHHHH-TTS-EEEEEEES---SHHHHHHHHTT-SS-HHHHHHHHHHHHHHSTTTS-HHHHB-HHHHHHHHHHTT-BHHHHTTT-TT--GGGTBSS--HHHHHTSHHHHHHHHHS----

=== Feature glossary ===
The record interleaves many kinds of information about one protein. Here is each kind framed as the question it answers.

Q: What known structures does this most resemble?
A: Structural nearest neighbors (via Foldseek easy-search vs the PDB). Reported per hit: target PDB id, E-value, and alignment TM-score. A TM-score above ~0.5 is the conventional threshold for 'same fold'.

Q: Where is each backbone atom in 3D?
A: The mmCIF table is the protein's shape written out atom by atom. For each backbone N, Cα, C, and carbonyl O, it records an (x, y, z) coordinate triple in Å plus the residue type, chain letter, and residue number.

Q: What are the backbone torsion angles?
A: The φ/ψ torsion pair specifies the backbone conformation at each residue. φ rotates about the N–Cα bond, ψ about the Cα–C bond. Steric clashes forbid most of the (φ, ψ) plane — the allowed regions (α-helix basin, β-sheet basin, left-handed helix) are the Ramachandran-allowed regions.

Q: Which residues are buried vs exposed?
A: Solvent-accessible surface area (SASA) is the area in Å² traced out by the centre of a 1.4 Å probe sphere (a water molecule) rolled over the protein's van der Waals surface (Shrake–Rupley / Lee–Richards construction). Buried residues have near-zero SASA; fully exposed residues can exceed 200 Å². The total SASA scales roughly with the number of surface residues.

Q: How confident is the AlphaFold model at each residue?
A: pLDDT is the predicted lDDT-Cα score: AlphaFold's confidence that the local environment of each residue (all inter-atomic distances within 15 Å) is correctly placed. It is a per-residue number between 0 and 100, with higher meaning more reliable.

Q: What does the local fold look like, residue by residue?
A: 3Di is Foldseek's structural alphabet. Each residue is assigned one of twenty discrete states based on how its Cα sits relative to its spatial (not sequential) neighbors. Aligning 3Di strings finds structural homologs roughly as well as full 3D superposition, but orders of magnitude faster.

Q: How big and how compact is the whole molecule?
A: Radius of gyration (Rg) is the root-mean-square distance of Cα atoms from their centroid — a single number for overall size and compactness. A globular domain of N residues has Rg ≈ 2.2·N^0.38 Å; an extended or disordered chain has a much larger Rg. The Cα contact count is the number of residue pairs whose Cα atoms are within 8 Å and are more than four positions apart in sequence — a standard proxy for tertiary packing density. The bounding box is the smallest axis-aligned box enclosing all Cα atoms.

Q: Which residues are in helices, strands, or loops?
A: DSSP 8-state secondary structure assigns each residue one of H (α-helix), G (3₁₀-helix), I (π-helix), E (extended β-strand), B (isolated β-bridge), T (hydrogen-bonded turn), S (bend), or '-' (coil). The assignment is computed from backbone hydrogen-bond geometry via the Kabsch–Sander algorithm.

Q: How mobile is each atom in the crystal?
A: Crystallographic B-factors measure how much each atom's electron density is smeared out, in Å². They rise in mobile loops and surface residues and fall in the buried interior. In AlphaFold models this column is repurposed to hold pLDDT instead.

Q: What if only a Cα trace is available?
A: P-SEA three-state annotation labels each residue as helix, strand, or coil based purely on the geometry of the Cα trace. It serves as a fallback when the full backbone (and thus DSSP) is unavailable.

Q: What family and function is it annotated with?
A: Database cross-references. InterPro integrates a dozen domain/family signature databases into unified entries with residue-range hits. GO terms attach function/process/location labels with evidence codes. CATH codes position the fold in a four-level structural taxonomy. Organism is the NCBI-taxonomy species name.

Q: Are the domains correctly placed relative to each other?
A: Predicted Aligned Error (PAE) is an AlphaFold confidence matrix: entry (i, j) is the expected error in the position of residue j, in ångströms, when the prediction is superimposed on the true structure at residue i. Low PAE within a block of residues means that block is internally rigid and well-predicted; high PAE between two blocks means their relative placement is uncertain even if each block individually is confident.

Q: What do the diagnostic plots show?
A: Three diagnostic plots accompany the record. The Cα contact map visualizes the tertiary structure as a 2D adjacency matrix (8 Å cutoff, sequence-local contacts suppressed). The Ramachandran plot shows the distribution of backbone (φ, ψ) torsions, with points in the α and β basins reflecting secondary structure content. The PAE plot shows AlphaFold's inter-residue confidence as a color matrix.

Q: What is the amino-acid chain?
A: Primary structure: the covalent order of the twenty standard amino acids along the backbone. Two proteins with the same sequence will (almost always) fold to the same structure; two with 30% identity often share a fold but not the details.

Q: What do the rendered images show?
A: The six renders are orthographic views along the three Cartesian axes in both directions. Representation (cartoon, sticks, or surface) and color scheme (sequence-rainbow or by-chain) vary across proteins so the training set covers all the common visualization conventions.